Protein AF-G2YCT4-F1 (afdb_monomer_lite)

Sequence (225 aa):
MFADQLLWWGMSNSRPKDYRAPTWSWASVDGFVNLAFIRPNTKYHIEIDEVRVTPVSSVHDTGCISDGYFRARGLLIRDKLVNYQRDSDFPFLAGKDEDTNMVVRLDTPVNQCREKLIVLPILTNSNGPGHEDYWFHALLLQERAMSPNGFYTRIGYASVENSYVKNKIGLDHPQNLSKLKFPGNHVGSSSESNKSNQNGEGVDFSIKLDESLYLEGSPGSFMVY

pLDDT: mean 71.41, std 21.31, range [24.39, 94.88]

Organism: Botryotinia fuckeliana (strain T4) (NCBI:txid999810)

Foldseek 3Di:
DQLQQLQKFDPDKEADPDAFDAQSHPVRIDDDIDTDDDDPPKFFFKDWPDKDWACPDPVCPVGGTPDIKIKMFGFKFKWFWDDDPPDDLFIDTDFPCPPKDKGWGWNHRPVPDDGIWIWTFTIFDDPDPPDDGQKTKTFIWDADPPDDPQETETGTIMITGLVVCCRRVVPVDPPDSRLADQDDDDDDDDDDDDDDDDDDPPPNPHDDDDCVSPPDVDPSMGMYD

Radius of gyration: 19.04 Å; chains: 1; bounding box: 44×53×50 Å

Structure (mmCIF, N/CA/C/O backbone):
data_AF-G2YCT4-F1
#
_entry.id   AF-G2YCT4-F1
#
loop_
_atom_site.group_PDB
_atom_site.id
_atom_site.type_symbol
_atom_site.label_atom_id
_atom_site.label_alt_id
_atom_site.label_comp_id
_atom_site.label_asym_id
_atom_site.label_entity_id
_atom_site.label_seq_id
_atom_site.pdbx_PDB_ins_code
_atom_site.Cartn_x
_atom_site.Cartn_y
_atom_site.Cartn_z
_atom_site.occupancy
_atom_site.B_iso_or_equiv
_atom_site.auth_seq_id
_atom_site.auth_comp_id
_atom_site.auth_asym_id
_atom_site.auth_atom_id
_atom_site.pdbx_PDB_model_num
ATOM 1 N N . MET A 1 1 ? -1.546 -15.048 -0.501 1.00 54.53 1 MET A N 1
ATOM 2 C CA . MET A 1 1 ? -0.407 -14.120 -0.327 1.00 54.53 1 MET A CA 1
ATOM 3 C C . MET A 1 1 ? -0.501 -13.518 1.065 1.00 54.53 1 MET A C 1
ATOM 5 O O . MET A 1 1 ? -1.608 -13.250 1.508 1.00 54.53 1 MET A O 1
ATOM 9 N N . PHE A 1 2 ? 0.628 -13.353 1.748 1.00 79.12 2 PHE A N 1
ATOM 10 C CA . PHE A 1 2 ? 0.702 -12.760 3.082 1.00 79.12 2 PHE A CA 1
ATOM 11 C C . PHE A 1 2 ? 0.676 -11.227 2.947 1.00 79.12 2 PHE A C 1
ATOM 13 O O . PHE A 1 2 ? 1.602 -10.639 2.393 1.00 79.12 2 PHE A O 1
ATOM 20 N N . ALA A 1 3 ? -0.438 -10.593 3.333 1.00 88.06 3 ALA A N 1
ATOM 21 C CA . ALA A 1 3 ? -0.686 -9.158 3.132 1.00 88.06 3 ALA A CA 1
ATOM 22 C C . ALA A 1 3 ? 0.343 -8.257 3.841 1.00 88.06 3 ALA A C 1
ATOM 24 O O . ALA A 1 3 ? 0.589 -7.131 3.418 1.00 88.06 3 ALA A O 1
ATOM 25 N N . ASP A 1 4 ? 1.000 -8.769 4.877 1.00 89.31 4 ASP A N 1
ATOM 26 C CA . ASP A 1 4 ? 2.133 -8.138 5.551 1.00 89.31 4 ASP A CA 1
ATOM 27 C C . ASP A 1 4 ? 3.346 -7.883 4.656 1.00 89.31 4 ASP A C 1
ATOM 29 O O . ASP A 1 4 ? 4.077 -6.925 4.898 1.00 89.31 4 ASP A O 1
ATOM 33 N N . GLN A 1 5 ? 3.541 -8.665 3.591 1.00 90.31 5 GLN A N 1
ATOM 34 C CA . GLN A 1 5 ? 4.632 -8.438 2.637 1.00 90.31 5 GLN A CA 1
ATOM 35 C C . GLN A 1 5 ? 4.472 -7.110 1.880 1.00 90.31 5 GLN A C 1
ATOM 37 O O . GLN A 1 5 ? 5.437 -6.588 1.323 1.00 90.31 5 GLN A O 1
ATOM 42 N N . LEU A 1 6 ? 3.265 -6.532 1.887 1.00 92.94 6 LEU A N 1
ATOM 43 C CA . LEU A 1 6 ? 3.010 -5.197 1.354 1.00 92.94 6 LEU A CA 1
ATOM 44 C C . LEU A 1 6 ? 3.533 -4.093 2.284 1.00 92.94 6 LEU A C 1
ATOM 46 O O . LEU A 1 6 ? 3.755 -2.981 1.820 1.00 92.94 6 LEU A O 1
ATOM 50 N N . LEU A 1 7 ? 3.747 -4.367 3.575 1.00 93.31 7 LEU A N 1
ATOM 51 C CA . LEU A 1 7 ? 4.099 -3.383 4.607 1.00 93.31 7 LEU A CA 1
ATOM 52 C C . LEU A 1 7 ? 5.609 -3.250 4.815 1.00 93.31 7 LEU A C 1
ATOM 54 O O . LEU A 1 7 ? 6.111 -3.278 5.939 1.00 93.31 7 LEU A O 1
ATOM 58 N N . TRP A 1 8 ? 6.346 -3.088 3.725 1.00 93.88 8 TRP A N 1
ATOM 59 C CA . TRP A 1 8 ? 7.732 -2.643 3.810 1.00 93.88 8 TRP A CA 1
ATOM 60 C C . TRP A 1 8 ? 7.806 -1.117 3.933 1.00 93.88 8 TRP A C 1
ATOM 62 O O . TRP A 1 8 ? 6.922 -0.412 3.442 1.00 93.88 8 TRP A O 1
ATOM 72 N N . TRP A 1 9 ? 8.865 -0.586 4.541 1.00 92.69 9 TRP A N 1
ATOM 73 C CA . TRP A 1 9 ? 9.178 0.850 4.522 1.00 92.69 9 TRP A CA 1
ATOM 74 C C . TRP A 1 9 ? 10.687 1.092 4.571 1.00 92.69 9 TRP A C 1
ATOM 76 O O . TRP A 1 9 ? 11.451 0.270 5.075 1.00 92.69 9 TRP A O 1
ATOM 86 N N . GLY A 1 10 ? 11.120 2.247 4.075 1.00 86.50 10 GLY A N 1
ATOM 87 C CA . GLY A 1 10 ? 12.512 2.691 4.127 1.00 86.50 10 GLY A CA 1
ATOM 88 C C . GLY A 1 10 ? 12.698 3.952 4.955 1.00 86.50 10 GLY A C 1
ATOM 89 O O . GLY A 1 10 ? 11.758 4.723 5.138 1.00 86.50 10 GLY A O 1
ATOM 90 N N . MET A 1 11 ? 13.919 4.174 5.445 1.00 76.62 11 MET A N 1
ATOM 91 C CA . MET A 1 11 ? 14.307 5.459 6.049 1.00 76.62 11 MET A CA 1
ATOM 92 C C . MET A 1 11 ? 14.926 6.422 5.028 1.00 76.62 11 MET A C 1
ATOM 94 O O . MET A 1 11 ? 14.822 7.632 5.192 1.00 76.62 11 MET A O 1
ATOM 98 N N . SER A 1 12 ? 15.570 5.909 3.977 1.00 77.00 12 SER A N 1
ATOM 99 C CA . SER A 1 12 ? 16.262 6.720 2.965 1.00 77.00 12 SER A CA 1
ATOM 100 C C . SER A 1 12 ? 16.266 5.993 1.624 1.00 77.00 12 SER A C 1
ATOM 102 O O . SER A 1 12 ? 17.319 5.681 1.072 1.00 77.00 12 SER A O 1
ATOM 104 N N . ASN A 1 13 ? 15.069 5.668 1.141 1.00 83.31 13 ASN A N 1
ATOM 105 C CA . ASN A 1 13 ? 14.903 4.906 -0.088 1.00 83.31 13 ASN A CA 1
ATOM 106 C C . ASN A 1 13 ? 14.616 5.838 -1.261 1.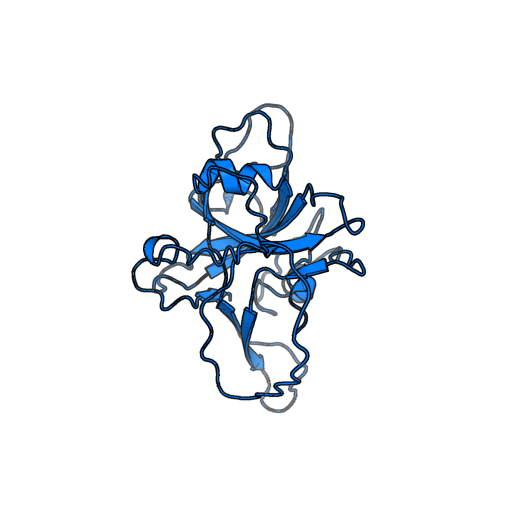00 83.31 13 ASN A C 1
ATOM 108 O O . ASN A 1 13 ? 14.000 6.892 -1.102 1.00 83.31 13 ASN A O 1
ATOM 112 N N . SER A 1 14 ? 15.045 5.427 -2.447 1.00 86.12 14 SER A N 1
ATOM 113 C CA . SER A 1 14 ? 14.763 6.121 -3.700 1.00 86.12 14 SER A CA 1
ATOM 114 C C . SER A 1 14 ? 14.187 5.147 -4.716 1.00 86.12 14 SER A C 1
ATOM 116 O O . SER A 1 14 ? 14.453 3.947 -4.668 1.00 86.12 14 SER A O 1
ATOM 118 N N . ARG A 1 15 ? 13.374 5.645 -5.648 1.00 87.81 15 ARG A N 1
ATOM 119 C CA . ARG A 1 15 ? 12.928 4.831 -6.781 1.00 87.81 15 ARG A CA 1
ATOM 120 C C . ARG A 1 15 ? 14.019 4.823 -7.862 1.00 87.81 15 ARG A C 1
ATOM 122 O O . ARG A 1 15 ? 14.533 5.900 -8.183 1.00 87.81 15 ARG A O 1
ATOM 129 N N . PRO A 1 16 ? 14.363 3.653 -8.433 1.00 88.38 16 PRO A N 1
ATOM 130 C CA . PRO A 1 16 ? 15.244 3.579 -9.591 1.00 88.38 16 PRO A CA 1
ATOM 131 C C . PRO A 1 16 ? 14.678 4.389 -10.759 1.00 88.38 16 PRO A C 1
ATOM 133 O O . PRO A 1 16 ? 13.464 4.567 -10.872 1.00 88.38 16 PRO A O 1
ATOM 136 N N . LYS A 1 17 ? 15.556 4.857 -11.653 1.00 87.62 17 LYS A N 1
ATOM 137 C CA . LYS A 1 17 ? 15.134 5.584 -12.863 1.00 87.62 17 LYS A CA 1
ATOM 138 C C . LYS A 1 17 ? 14.345 4.692 -13.823 1.00 87.62 17 LYS A C 1
ATOM 140 O O . LYS A 1 17 ? 13.347 5.139 -14.380 1.00 87.62 17 LYS A O 1
ATOM 145 N N . ASP A 1 18 ? 14.793 3.451 -13.985 1.00 88.62 18 ASP A N 1
ATOM 146 C CA . ASP A 1 18 ? 14.162 2.470 -14.862 1.00 88.62 18 ASP A CA 1
ATOM 147 C C . ASP A 1 18 ? 13.190 1.593 -14.070 1.00 88.62 18 ASP A C 1
ATOM 149 O O . ASP A 1 18 ? 13.482 1.157 -12.951 1.00 88.62 18 ASP A O 1
ATOM 153 N N . TYR A 1 19 ? 12.026 1.312 -14.656 1.00 87.50 19 TYR A N 1
ATOM 154 C CA . TYR A 1 19 ? 11.050 0.418 -14.041 1.00 87.50 19 TYR A CA 1
ATOM 155 C C . TYR A 1 19 ? 11.622 -0.999 -13.926 1.00 87.50 19 TYR A C 1
ATOM 157 O O . TYR A 1 19 ? 12.099 -1.568 -14.908 1.00 87.50 19 TYR A O 1
ATOM 165 N N . ARG A 1 20 ? 11.525 -1.587 -12.729 1.00 87.00 20 ARG A N 1
ATOM 166 C CA . ARG A 1 20 ? 11.913 -2.986 -12.483 1.00 87.00 20 ARG A CA 1
ATOM 167 C C . ARG A 1 20 ? 10.916 -3.786 -11.654 1.00 87.00 20 ARG A C 1
ATOM 169 O O . ARG A 1 20 ? 11.009 -5.008 -11.636 1.00 87.00 20 ARG A O 1
ATOM 176 N N . ALA A 1 21 ? 10.016 -3.111 -10.935 1.00 90.75 21 ALA A N 1
ATOM 177 C CA . ALA A 1 21 ? 9.018 -3.748 -10.088 1.00 90.75 21 ALA A CA 1
ATOM 178 C C . ALA A 1 21 ? 7.815 -2.821 -9.799 1.00 90.75 21 ALA A C 1
ATOM 180 O O . ALA A 1 21 ? 7.998 -1.601 -9.738 1.00 90.75 21 ALA A O 1
ATOM 181 N N . PRO A 1 22 ? 6.616 -3.388 -9.558 1.00 91.19 22 PRO A N 1
ATOM 182 C CA . PRO A 1 22 ? 5.417 -2.686 -9.116 1.00 91.19 22 PRO A CA 1
ATOM 183 C C . PRO A 1 22 ? 5.640 -1.902 -7.831 1.00 91.19 22 PRO A C 1
ATOM 185 O O . PRO A 1 22 ? 6.416 -2.323 -6.971 1.00 91.19 22 PRO A O 1
ATOM 188 N N . THR A 1 23 ? 4.924 -0.793 -7.651 1.00 91.19 23 THR A N 1
ATOM 189 C CA . THR A 1 23 ? 5.211 0.148 -6.557 1.00 91.19 23 THR A CA 1
ATOM 190 C C . THR A 1 23 ? 4.918 -0.420 -5.175 1.00 91.19 23 THR A C 1
ATOM 192 O O . THR A 1 23 ? 5.488 0.046 -4.192 1.00 91.19 23 THR A O 1
ATOM 195 N N . TRP A 1 24 ? 4.086 -1.460 -5.102 1.00 92.25 24 TRP A N 1
ATOM 196 C CA . TRP A 1 24 ? 3.798 -2.218 -3.889 1.00 92.25 24 TRP A CA 1
ATOM 197 C C . TRP A 1 24 ? 4.898 -3.209 -3.492 1.00 92.25 24 TRP A C 1
ATOM 199 O O . TRP A 1 24 ? 4.912 -3.666 -2.350 1.00 92.25 24 TRP A O 1
ATOM 209 N N . SER A 1 25 ? 5.837 -3.525 -4.385 1.00 92.00 25 SER A N 1
ATOM 210 C CA . SER A 1 25 ? 6.957 -4.426 -4.103 1.00 92.00 25 SER A CA 1
ATOM 211 C C . SER A 1 25 ? 8.133 -3.674 -3.486 1.00 92.00 25 SER A C 1
ATOM 213 O O . SER A 1 25 ? 8.505 -2.596 -3.957 1.00 92.00 25 SER A O 1
ATOM 215 N N . TRP A 1 26 ? 8.781 -4.273 -2.483 1.00 92.25 26 TRP A N 1
ATOM 216 C CA . TRP A 1 26 ? 10.004 -3.724 -1.885 1.00 92.25 26 TRP A CA 1
ATOM 217 C C . TRP A 1 26 ? 11.147 -3.634 -2.903 1.00 92.25 26 TRP A C 1
ATOM 219 O O . TRP A 1 26 ? 12.025 -2.788 -2.775 1.00 92.25 26 TRP A O 1
ATOM 229 N N . ALA A 1 27 ? 11.105 -4.445 -3.965 1.00 90.75 27 ALA A N 1
ATOM 230 C CA . ALA A 1 27 ? 12.075 -4.396 -5.053 1.00 90.75 27 ALA A CA 1
ATOM 231 C C . ALA A 1 27 ? 11.937 -3.134 -5.931 1.00 90.75 27 ALA A C 1
ATOM 233 O O . ALA A 1 27 ? 12.786 -2.891 -6.788 1.00 90.75 27 ALA A O 1
ATOM 234 N N . SER A 1 28 ? 10.894 -2.315 -5.738 1.00 90.19 28 SER A N 1
ATOM 235 C CA . SER A 1 28 ? 10.672 -1.071 -6.496 1.00 90.19 28 SER A CA 1
ATOM 236 C C . SER A 1 28 ? 11.483 0.128 -6.001 1.00 90.19 28 SER A C 1
ATOM 238 O O . SER A 1 28 ? 11.373 1.215 -6.572 1.00 90.19 28 SER A O 1
ATOM 240 N N . VAL A 1 29 ? 12.287 -0.054 -4.951 1.00 91.38 29 VAL A N 1
ATOM 241 C CA . VAL A 1 29 ? 13.141 0.982 -4.365 1.00 91.38 29 VAL A CA 1
ATOM 242 C C . VAL A 1 29 ? 14.573 0.491 -4.183 1.00 91.38 29 VAL A C 1
ATOM 244 O O . VAL A 1 29 ? 14.814 -0.708 -4.050 1.00 91.38 29 VAL A O 1
ATOM 247 N N . ASP A 1 30 ? 15.518 1.424 -4.183 1.00 89.81 30 ASP A N 1
ATOM 248 C CA . ASP A 1 30 ? 16.899 1.234 -3.751 1.00 89.81 30 ASP A CA 1
ATOM 249 C C . ASP A 1 30 ? 17.044 1.620 -2.271 1.00 89.81 30 ASP A C 1
ATOM 251 O O . ASP A 1 30 ? 16.357 2.521 -1.781 1.00 89.81 30 ASP A O 1
ATOM 255 N N . GLY A 1 31 ? 17.958 0.951 -1.564 1.00 89.31 31 GLY A N 1
ATOM 256 C CA . GLY A 1 31 ? 18.250 1.203 -0.150 1.00 89.31 31 GLY A CA 1
ATOM 257 C C . GLY A 1 31 ? 17.755 0.106 0.793 1.00 89.31 31 GLY A C 1
ATOM 258 O O . GLY A 1 31 ? 17.376 -0.989 0.377 1.00 89.31 31 GLY A O 1
ATOM 259 N N . PHE A 1 32 ? 17.803 0.394 2.093 1.00 89.56 32 PHE A N 1
ATOM 260 C CA . PHE A 1 32 ? 17.408 -0.553 3.134 1.00 89.56 32 PHE A CA 1
ATOM 261 C C . PHE A 1 32 ? 15.894 -0.538 3.344 1.00 89.56 32 PHE A C 1
ATOM 263 O O . PHE A 1 32 ? 15.288 0.506 3.589 1.00 89.56 32 PHE A O 1
ATOM 270 N N . VAL A 1 33 ? 15.283 -1.720 3.305 1.00 92.19 33 VAL A N 1
ATOM 271 C CA . VAL A 1 33 ? 13.860 -1.910 3.597 1.00 92.19 33 VAL A CA 1
ATOM 272 C C . VAL A 1 33 ? 13.698 -2.614 4.938 1.00 92.19 33 VAL A C 1
ATOM 274 O O . VAL A 1 33 ? 14.369 -3.601 5.229 1.00 92.19 33 VAL A O 1
ATOM 277 N N . ASN A 1 34 ? 12.796 -2.095 5.760 1.00 92.19 34 ASN A N 1
ATOM 278 C CA . ASN A 1 34 ? 12.271 -2.784 6.928 1.00 92.19 34 ASN A CA 1
ATOM 279 C C . ASN A 1 34 ? 10.973 -3.483 6.532 1.00 92.19 34 ASN A C 1
ATOM 281 O O . ASN A 1 34 ? 10.236 -2.972 5.688 1.00 92.19 34 ASN A O 1
ATOM 285 N N . LEU A 1 35 ? 10.694 -4.624 7.155 1.00 90.50 35 LEU A N 1
ATOM 286 C CA . LEU A 1 35 ? 9.461 -5.384 6.967 1.00 90.50 35 LEU A CA 1
ATOM 287 C C . LEU A 1 35 ? 8.593 -5.287 8.224 1.00 90.50 35 LEU A C 1
ATOM 289 O O . LEU A 1 35 ? 9.103 -5.074 9.327 1.00 90.50 35 LEU A O 1
ATOM 293 N N . ALA A 1 36 ? 7.282 -5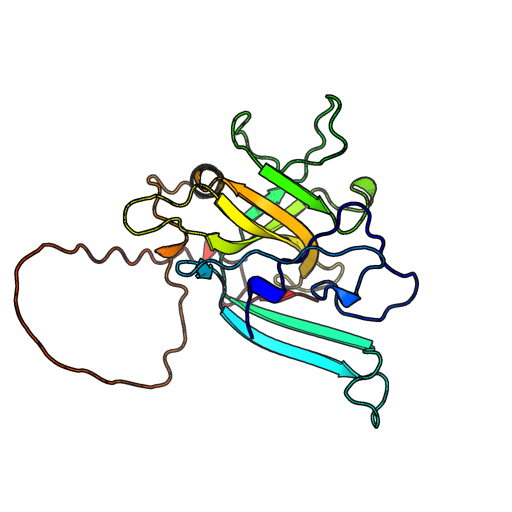.464 8.065 1.00 85.94 36 ALA A N 1
ATOM 294 C CA . ALA A 1 36 ? 6.367 -5.492 9.197 1.00 85.94 36 ALA A CA 1
ATOM 295 C C . ALA A 1 36 ? 6.687 -6.645 10.157 1.00 85.94 36 ALA A C 1
ATOM 297 O O . ALA A 1 36 ? 6.918 -7.783 9.752 1.00 85.94 36 ALA A O 1
ATOM 298 N N . PHE A 1 37 ? 6.650 -6.345 11.456 1.00 82.38 37 PHE A N 1
ATOM 299 C CA . PHE A 1 37 ? 6.720 -7.364 12.495 1.00 82.38 37 PHE A CA 1
ATOM 300 C C . PHE A 1 37 ? 5.357 -8.032 12.656 1.00 82.38 37 PHE A C 1
ATOM 302 O O . PHE A 1 37 ? 4.374 -7.369 12.999 1.00 82.38 37 PHE A O 1
ATOM 309 N N . ILE A 1 38 ? 5.327 -9.348 12.459 1.00 83.44 38 ILE A N 1
ATOM 310 C CA . ILE A 1 38 ? 4.134 -10.175 12.643 1.00 83.44 38 ILE A CA 1
ATOM 311 C C . ILE A 1 38 ? 4.126 -10.755 14.044 1.00 83.44 38 ILE A C 1
ATOM 313 O O . ILE A 1 38 ? 5.120 -11.302 14.522 1.00 83.44 38 ILE A O 1
ATOM 317 N N . ARG A 1 39 ? 2.985 -10.603 14.715 1.00 82.75 39 ARG A N 1
ATOM 318 C CA . ARG A 1 39 ? 2.734 -11.127 16.055 1.00 82.75 39 ARG A CA 1
ATOM 319 C C . ARG A 1 39 ? 1.722 -12.273 15.964 1.00 82.75 39 ARG A C 1
ATOM 321 O O . ARG A 1 39 ? 0.916 -12.298 15.038 1.00 82.75 39 ARG A O 1
ATOM 328 N N . PRO A 1 40 ? 1.695 -13.199 16.939 1.00 80.19 40 PRO A N 1
ATOM 329 C CA . PRO A 1 40 ? 0.744 -14.315 16.932 1.00 80.19 40 PRO A CA 1
ATOM 330 C C . PRO A 1 40 ? -0.730 -13.903 16.781 1.00 80.19 40 PRO A C 1
ATOM 332 O O . PRO A 1 40 ? -1.522 -14.661 16.238 1.00 80.19 40 PRO A O 1
ATOM 335 N N . ASN A 1 41 ? -1.086 -12.691 17.221 1.00 80.38 41 ASN A N 1
ATOM 336 C CA . ASN A 1 41 ? -2.445 -12.150 17.162 1.00 80.38 41 ASN A CA 1
ATOM 337 C C . ASN A 1 41 ? -2.601 -11.034 16.112 1.00 80.38 41 ASN A C 1
ATOM 339 O O . ASN A 1 41 ? -3.426 -10.136 16.286 1.00 80.38 41 ASN A O 1
ATOM 343 N N . THR A 1 42 ? -1.778 -11.035 15.060 1.00 83.31 42 THR A N 1
ATOM 344 C CA . THR A 1 42 ? -1.934 -10.108 13.934 1.00 83.31 42 THR A CA 1
ATOM 345 C C . THR A 1 42 ? -3.272 -10.348 13.237 1.00 83.31 42 THR A C 1
ATOM 347 O O . THR A 1 42 ? -3.626 -11.484 12.919 1.00 83.31 42 THR A O 1
ATOM 350 N N . LYS A 1 43 ? -4.012 -9.269 12.977 1.00 84.38 43 LYS A N 1
ATOM 351 C CA . LYS A 1 43 ? -5.283 -9.306 12.246 1.00 84.38 43 LYS A CA 1
ATOM 352 C C . LYS A 1 43 ? -5.158 -8.517 10.958 1.00 84.38 43 LYS A C 1
ATOM 354 O O . LYS A 1 43 ? -4.706 -7.378 10.999 1.00 84.38 43 LYS A O 1
ATOM 359 N N . TYR A 1 44 ? -5.576 -9.109 9.846 1.00 85.94 44 TYR A N 1
ATOM 360 C CA . TYR A 1 44 ? -5.537 -8.475 8.530 1.00 85.94 44 TYR A CA 1
ATOM 361 C C . TYR A 1 44 ? -6.854 -7.758 8.220 1.00 85.94 44 TYR A C 1
ATOM 363 O O . TYR A 1 44 ? -7.926 -8.265 8.543 1.00 85.94 44 TYR A O 1
ATOM 371 N N . HIS A 1 45 ? -6.754 -6.599 7.569 1.00 84.75 45 HIS A N 1
ATOM 372 C CA . HIS A 1 45 ? -7.876 -5.718 7.208 1.00 84.75 45 HIS A CA 1
ATOM 373 C C . HIS A 1 45 ? -8.103 -5.627 5.695 1.00 84.75 45 HIS A C 1
ATOM 375 O O . HIS A 1 45 ? -8.885 -4.798 5.231 1.00 84.75 45 HIS A O 1
ATOM 381 N N . ILE A 1 46 ? -7.418 -6.480 4.929 1.00 85.44 46 ILE A N 1
ATOM 382 C CA . ILE A 1 46 ? -7.597 -6.623 3.485 1.00 85.44 46 ILE A CA 1
ATOM 383 C C . ILE A 1 46 ? -7.687 -8.088 3.084 1.00 85.44 46 ILE A C 1
ATOM 385 O O . ILE A 1 46 ? -7.121 -8.967 3.736 1.00 85.44 46 ILE A O 1
ATOM 389 N N . GLU A 1 47 ? -8.326 -8.324 1.948 1.00 86.31 47 GLU A N 1
ATOM 390 C CA . GLU A 1 47 ? -8.336 -9.602 1.251 1.00 86.31 47 GLU A CA 1
ATOM 391 C C . GLU A 1 47 ? -7.736 -9.400 -0.144 1.00 86.31 47 GLU A C 1
ATOM 393 O O . GLU A 1 47 ? -8.201 -8.547 -0.898 1.00 86.31 47 GLU A O 1
ATOM 398 N N . ILE A 1 48 ? -6.673 -10.138 -0.478 1.00 89.00 48 ILE A N 1
ATOM 399 C CA . ILE A 1 48 ? -6.028 -10.069 -1.798 1.00 89.00 48 ILE A CA 1
ATOM 400 C C . ILE A 1 48 ? -6.654 -11.139 -2.689 1.00 89.00 48 ILE A C 1
ATOM 402 O O . ILE A 1 48 ? -6.424 -12.330 -2.480 1.00 89.00 48 ILE A O 1
ATOM 406 N N . ASP A 1 49 ? -7.402 -10.700 -3.696 1.00 88.50 49 ASP A N 1
ATOM 407 C CA . ASP A 1 49 ? -8.112 -11.578 -4.629 1.00 88.50 49 ASP A CA 1
ATOM 408 C C . ASP A 1 49 ? -7.210 -12.054 -5.771 1.00 88.50 49 ASP A C 1
ATOM 410 O O . ASP A 1 49 ? -7.378 -13.147 -6.306 1.00 88.50 49 ASP A O 1
ATOM 414 N N . GLU A 1 50 ? -6.286 -11.199 -6.210 1.00 89.81 50 GLU A N 1
ATOM 415 C CA . GLU A 1 50 ? -5.462 -11.456 -7.386 1.00 89.81 50 GLU A CA 1
ATOM 416 C C . GLU A 1 50 ? -4.133 -10.717 -7.290 1.00 89.81 50 GLU A C 1
ATOM 418 O O . GLU A 1 50 ? -4.071 -9.577 -6.836 1.00 89.81 50 GLU A O 1
ATOM 423 N N . VAL A 1 51 ? -3.077 -11.354 -7.787 1.00 91.81 51 VAL A N 1
ATOM 424 C CA . VAL A 1 51 ? -1.793 -10.710 -8.057 1.00 91.81 51 VAL A CA 1
ATOM 425 C C . VAL A 1 51 ? -1.378 -11.097 -9.461 1.00 91.81 51 VAL A C 1
ATOM 427 O O . VAL A 1 51 ? -1.351 -12.282 -9.792 1.00 91.81 51 VAL A O 1
ATOM 430 N N . ARG A 1 52 ? -1.053 -10.103 -10.283 1.00 92.44 52 ARG A N 1
ATOM 431 C CA . ARG A 1 52 ? -0.486 -10.319 -11.611 1.00 92.44 52 ARG A CA 1
ATOM 432 C C . ARG A 1 52 ? 0.814 -9.563 -11.743 1.00 92.44 52 ARG A C 1
ATOM 434 O O . ARG A 1 52 ? 0.928 -8.419 -11.319 1.00 92.44 52 ARG A O 1
ATOM 441 N N . VAL A 1 53 ? 1.772 -10.208 -12.382 1.00 91.31 53 VAL A N 1
ATOM 442 C CA . VAL A 1 53 ? 3.019 -9.602 -12.831 1.00 91.31 53 VAL A CA 1
ATOM 443 C C . VAL A 1 53 ? 3.238 -10.015 -14.276 1.00 91.31 53 VAL A C 1
ATOM 445 O O . VAL A 1 53 ? 2.880 -11.127 -14.664 1.00 91.31 53 VAL A O 1
ATOM 448 N N . THR A 1 54 ? 3.809 -9.118 -15.067 1.00 91.69 54 THR A N 1
ATOM 449 C CA . THR A 1 54 ? 4.150 -9.366 -16.466 1.00 91.69 54 THR A CA 1
ATOM 450 C C . THR A 1 54 ? 5.670 -9.414 -16.572 1.00 91.69 54 THR A C 1
ATOM 452 O O . THR A 1 54 ? 6.308 -8.367 -16.447 1.00 91.69 54 THR A O 1
ATOM 455 N N . PRO A 1 55 ? 6.280 -10.596 -16.759 1.00 90.38 55 PRO A N 1
ATOM 456 C CA . PRO A 1 55 ? 7.712 -10.707 -17.014 1.00 90.38 55 PRO A CA 1
ATOM 457 C C . PRO A 1 55 ? 8.110 -9.991 -18.307 1.00 90.38 55 PRO A C 1
ATOM 459 O O . PRO A 1 55 ? 7.396 -10.052 -19.306 1.00 90.38 55 PRO A O 1
ATOM 462 N N . VAL A 1 56 ? 9.283 -9.353 -18.310 1.00 88.00 56 VAL A N 1
ATOM 463 C CA . VAL A 1 56 ? 9.898 -8.818 -19.538 1.00 88.00 56 VAL A CA 1
ATOM 464 C C . VAL A 1 56 ? 10.310 -9.965 -20.464 1.00 88.00 56 VAL A C 1
ATOM 466 O O . VAL A 1 56 ? 10.172 -9.876 -21.681 1.00 88.00 56 VAL A O 1
ATOM 469 N N . SER A 1 57 ? 10.838 -11.046 -19.887 1.00 86.75 57 SER A N 1
ATOM 470 C CA . SER A 1 57 ? 11.249 -12.238 -20.623 1.00 86.75 57 SER A CA 1
ATOM 471 C C . SER A 1 57 ? 10.133 -13.276 -20.624 1.00 86.75 57 SER A C 1
ATOM 473 O O . SER A 1 57 ? 9.623 -13.635 -19.570 1.00 86.75 57 SER A O 1
ATOM 475 N N . SER A 1 58 ? 9.819 -13.836 -21.790 1.00 82.75 58 SER A N 1
ATOM 476 C CA . SER A 1 58 ? 8.933 -15.002 -21.906 1.00 82.75 58 SER A CA 1
ATOM 477 C C . SER A 1 58 ? 9.588 -16.319 -21.467 1.00 82.75 58 SER A C 1
ATOM 479 O O . SER A 1 58 ? 8.912 -17.342 -21.409 1.00 82.75 58 SER A O 1
ATOM 481 N N . VAL A 1 59 ? 10.897 -16.304 -21.187 1.00 83.88 59 VAL A N 1
ATOM 482 C CA . VAL A 1 59 ? 11.700 -17.488 -20.837 1.00 83.88 59 VAL A CA 1
ATOM 483 C C . VAL A 1 59 ? 12.147 -17.455 -19.373 1.00 83.88 59 VAL A C 1
ATOM 485 O O . VAL A 1 59 ? 12.248 -18.502 -18.743 1.00 83.88 59 VAL A O 1
ATOM 488 N N . HIS A 1 60 ? 12.410 -16.266 -18.824 1.00 77.69 60 HIS A N 1
ATOM 489 C CA . HIS A 1 60 ? 12.835 -16.076 -17.435 1.00 77.69 60 HIS A CA 1
ATOM 490 C C . HIS A 1 60 ? 11.696 -15.475 -16.605 1.00 77.69 60 HIS A C 1
ATOM 492 O O . HIS A 1 60 ? 11.578 -14.255 -16.481 1.00 77.69 60 HIS A O 1
ATOM 498 N N . ASP A 1 61 ? 10.874 -16.345 -16.024 1.00 76.19 61 ASP A N 1
ATOM 499 C CA . ASP A 1 61 ? 9.706 -15.998 -15.203 1.00 76.19 61 ASP A CA 1
ATOM 500 C C . ASP A 1 61 ? 10.059 -15.375 -13.839 1.00 76.19 61 ASP A C 1
ATOM 502 O O . ASP A 1 61 ? 9.227 -14.698 -13.238 1.00 76.19 61 ASP A O 1
ATOM 506 N N . THR A 1 62 ? 11.306 -15.521 -13.384 1.00 78.75 62 THR A N 1
ATOM 507 C CA . THR A 1 62 ? 11.851 -14.844 -12.192 1.00 78.75 62 THR A CA 1
ATOM 508 C C . THR A 1 62 ? 12.650 -13.574 -12.512 1.00 78.75 62 THR A C 1
ATOM 510 O O . THR A 1 62 ? 13.333 -13.041 -11.637 1.00 78.75 62 THR A O 1
ATOM 513 N N . GLY A 1 63 ? 12.662 -13.139 -13.775 1.00 75.94 63 GLY A N 1
ATOM 514 C CA . GLY A 1 63 ? 13.443 -11.992 -14.240 1.00 75.94 63 GLY A CA 1
ATOM 515 C C . GLY A 1 63 ? 12.793 -10.636 -13.950 1.00 75.94 63 GLY A C 1
ATOM 516 O O . GLY A 1 63 ? 11.862 -10.512 -13.156 1.00 75.94 63 GLY A O 1
ATOM 517 N N . CYS A 1 64 ? 13.281 -9.595 -14.629 1.00 81.69 64 CYS A N 1
ATOM 518 C CA . CYS A 1 64 ? 12.655 -8.275 -14.590 1.00 81.69 64 CYS A CA 1
ATOM 519 C C . CYS A 1 64 ? 11.192 -8.354 -15.036 1.00 81.69 64 CYS A C 1
ATOM 521 O O . CYS A 1 64 ? 10.848 -9.096 -15.960 1.00 81.69 64 CYS A O 1
ATOM 523 N N . ILE A 1 65 ? 10.354 -7.528 -14.424 1.00 89.50 65 ILE A N 1
ATOM 524 C CA . ILE A 1 65 ? 8.939 -7.392 -14.765 1.00 89.50 65 ILE A CA 1
ATOM 525 C C . ILE A 1 65 ? 8.697 -6.033 -15.417 1.00 89.50 65 ILE A C 1
ATOM 527 O O . ILE A 1 65 ? 9.367 -5.055 -15.091 1.00 89.50 65 ILE A O 1
ATOM 531 N N . SER A 1 66 ? 7.776 -5.992 -16.378 1.00 89.94 66 SER A N 1
ATOM 532 C CA . SER A 1 66 ? 7.390 -4.788 -17.121 1.00 89.94 66 SER A CA 1
ATOM 533 C C . SER A 1 66 ? 6.141 -4.120 -16.554 1.00 89.94 66 SER A C 1
ATOM 535 O O . SER A 1 66 ? 5.904 -2.948 -16.823 1.00 89.94 66 SER A O 1
ATOM 537 N N . ASP A 1 67 ? 5.324 -4.872 -15.816 1.00 90.06 67 ASP A N 1
ATOM 538 C CA . ASP A 1 67 ? 4.136 -4.372 -15.129 1.00 90.06 67 ASP A CA 1
ATOM 539 C C . ASP A 1 67 ? 3.721 -5.347 -14.018 1.00 90.06 67 ASP A C 1
ATOM 541 O O . ASP A 1 67 ? 4.137 -6.511 -13.995 1.00 90.06 67 ASP A O 1
ATOM 545 N N . GLY A 1 68 ? 2.860 -4.894 -13.118 1.00 92.19 68 GLY A N 1
ATOM 546 C CA . GLY A 1 68 ? 2.195 -5.763 -12.166 1.00 92.19 68 GLY A CA 1
ATOM 547 C C . GLY A 1 68 ? 1.247 -5.012 -11.250 1.00 92.19 68 GLY A C 1
ATOM 548 O O . GLY A 1 68 ? 1.399 -3.821 -11.000 1.00 92.19 68 GLY A O 1
ATOM 549 N N . TYR A 1 69 ? 0.261 -5.731 -10.735 1.00 93.62 69 TYR A N 1
ATOM 550 C CA . TYR A 1 69 ? -0.731 -5.203 -9.816 1.00 93.62 69 TYR A CA 1
ATOM 551 C C . TYR A 1 69 ? -1.168 -6.275 -8.822 1.00 93.62 69 TYR A C 1
ATOM 553 O O . TYR A 1 69 ? -1.075 -7.475 -9.092 1.00 93.62 69 TYR A O 1
ATOM 561 N N . PHE A 1 70 ? -1.727 -5.836 -7.701 1.00 93.50 70 PHE A N 1
ATOM 562 C CA . PHE A 1 70 ? -2.615 -6.671 -6.904 1.00 93.50 70 PHE A CA 1
ATOM 563 C C . PHE A 1 70 ? -4.024 -6.083 -6.887 1.00 93.50 70 PHE A C 1
ATOM 565 O O . PHE A 1 70 ? -4.201 -4.864 -6.894 1.00 93.50 70 PHE A O 1
ATOM 572 N N . ARG A 1 71 ? -5.033 -6.954 -6.887 1.00 91.50 71 ARG A N 1
ATOM 573 C CA . ARG A 1 71 ? -6.430 -6.601 -6.638 1.00 91.50 71 ARG A CA 1
ATOM 574 C C . ARG A 1 71 ? -6.787 -7.032 -5.226 1.00 91.50 71 ARG A C 1
ATOM 576 O O . ARG A 1 71 ? -6.527 -8.176 -4.851 1.00 91.50 71 ARG A O 1
ATOM 583 N N . ALA A 1 72 ? -7.381 -6.127 -4.465 1.00 89.81 72 ALA A N 1
ATOM 584 C CA . ALA A 1 72 ? -7.786 -6.395 -3.098 1.00 89.81 72 ALA A CA 1
ATOM 585 C C . ALA A 1 72 ? -9.141 -5.773 -2.767 1.00 89.81 72 ALA A C 1
ATOM 587 O O . ALA A 1 72 ? -9.606 -4.847 -3.434 1.00 89.81 72 ALA A O 1
ATOM 588 N N . ARG A 1 73 ? -9.744 -6.290 -1.701 1.00 85.56 73 ARG A N 1
ATOM 589 C CA . ARG A 1 73 ? -10.908 -5.732 -1.016 1.00 85.56 73 ARG A CA 1
ATOM 590 C C . ARG A 1 73 ? -10.487 -5.287 0.377 1.00 85.56 73 ARG A C 1
ATOM 592 O O . ARG A 1 73 ? -9.634 -5.914 1.004 1.00 85.56 73 ARG A O 1
ATOM 599 N N . GLY A 1 74 ? -11.060 -4.190 0.851 1.00 81.12 74 GLY A N 1
ATOM 600 C CA . GLY A 1 74 ? -10.680 -3.578 2.119 1.00 81.12 74 GLY A CA 1
ATOM 601 C C . GLY A 1 74 ? -11.257 -2.177 2.268 1.00 81.12 74 GLY A C 1
ATOM 602 O O . GLY A 1 74 ? -11.897 -1.655 1.355 1.00 81.12 74 GLY A O 1
ATOM 603 N N . LEU A 1 75 ? -11.027 -1.572 3.429 1.00 81.62 75 LEU A N 1
ATOM 604 C CA . LEU A 1 75 ? -11.477 -0.218 3.733 1.00 81.62 75 LEU A CA 1
ATOM 605 C C . LEU A 1 75 ? -10.511 0.815 3.134 1.00 81.62 75 LEU A C 1
ATOM 607 O O . LEU A 1 75 ? -9.325 0.805 3.453 1.00 81.62 75 LEU A O 1
ATOM 611 N N . LEU A 1 76 ? -11.022 1.731 2.311 1.00 84.25 76 LEU A N 1
ATOM 612 C CA . LEU A 1 76 ? -10.257 2.858 1.774 1.00 84.25 76 LEU A CA 1
ATOM 613 C C . LEU A 1 76 ? -10.667 4.145 2.488 1.00 84.25 76 LEU A C 1
ATOM 615 O O . LEU A 1 76 ? -11.794 4.611 2.347 1.00 84.25 76 LEU A O 1
ATOM 619 N N . ILE A 1 77 ? -9.746 4.746 3.238 1.00 83.19 77 ILE A N 1
ATOM 620 C CA . ILE A 1 77 ? -10.005 5.982 3.981 1.00 83.19 77 ILE A CA 1
ATOM 621 C C . ILE A 1 77 ? -9.434 7.153 3.185 1.00 83.19 77 ILE A C 1
ATOM 623 O O . ILE A 1 77 ? -8.231 7.215 2.939 1.00 83.19 77 ILE A O 1
ATOM 627 N N . ARG A 1 78 ? -10.289 8.089 2.767 1.00 83.69 78 ARG A N 1
ATOM 628 C CA . ARG A 1 78 ? -9.850 9.306 2.069 1.00 83.69 78 ARG A CA 1
ATOM 629 C C . ARG A 1 78 ? -9.220 10.281 3.057 1.00 83.69 78 ARG A C 1
ATOM 631 O O . ARG A 1 78 ? -9.841 10.637 4.057 1.00 83.69 78 ARG A O 1
ATOM 638 N N . ASP A 1 79 ? -8.026 10.763 2.736 1.00 83.25 79 ASP A N 1
ATOM 639 C CA . ASP A 1 79 ? -7.353 11.789 3.525 1.00 83.25 79 ASP A CA 1
ATOM 640 C C . ASP A 1 79 ? -6.518 12.727 2.645 1.00 83.25 79 ASP A C 1
ATOM 642 O O . ASP A 1 79 ? -6.529 12.653 1.411 1.00 83.25 79 ASP A O 1
ATOM 646 N N . LYS A 1 80 ? -5.810 13.650 3.287 1.00 84.00 80 LYS A N 1
ATOM 647 C CA . LYS A 1 80 ? -4.862 14.543 2.646 1.00 84.00 80 LYS A CA 1
ATOM 648 C C . LYS A 1 80 ? -3.519 14.507 3.353 1.00 84.00 80 LYS A C 1
ATOM 650 O O . LYS A 1 80 ? -3.450 14.233 4.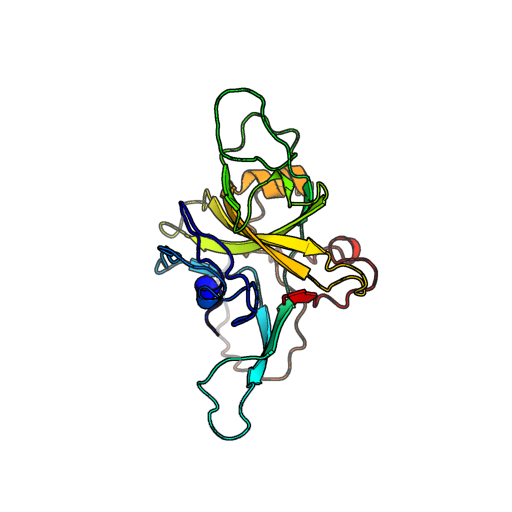544 1.00 84.00 80 LYS A O 1
ATOM 655 N N . LEU A 1 81 ? -2.460 14.816 2.625 1.00 78.06 81 LEU A N 1
ATOM 656 C CA . LEU A 1 81 ? -1.137 15.042 3.182 1.00 78.06 81 LEU A CA 1
ATOM 657 C C . LEU A 1 81 ? -1.006 16.505 3.619 1.00 78.06 81 LEU A C 1
ATOM 659 O O . LEU A 1 81 ? -1.337 17.412 2.855 1.00 78.06 81 LEU A O 1
ATOM 663 N N . VAL A 1 82 ? -0.505 16.737 4.828 1.00 73.94 82 VAL A N 1
ATOM 664 C CA . VAL A 1 82 ? -0.204 18.069 5.368 1.00 73.94 82 VAL A CA 1
ATOM 665 C C . VAL A 1 82 ? 1.241 18.125 5.847 1.00 73.94 82 VAL A C 1
ATOM 667 O O . VAL A 1 82 ? 1.732 17.224 6.528 1.00 73.94 82 VAL A O 1
ATOM 670 N N . ASN A 1 83 ? 1.922 19.215 5.493 1.00 65.38 83 ASN A N 1
ATOM 671 C CA . ASN A 1 83 ? 3.257 19.524 5.991 1.00 65.38 83 ASN A CA 1
ATOM 672 C C . ASN A 1 83 ? 3.126 20.384 7.246 1.00 65.38 83 ASN A C 1
ATOM 674 O O . ASN A 1 83 ? 2.597 21.495 7.174 1.00 65.38 83 ASN A O 1
ATOM 678 N N . TYR A 1 84 ? 3.616 19.893 8.382 1.00 53.34 84 TYR A N 1
ATOM 679 C CA . TYR A 1 84 ? 3.684 20.698 9.596 1.00 53.34 84 TYR A CA 1
ATOM 680 C C . TYR A 1 84 ? 4.974 21.528 9.595 1.00 53.34 84 TYR A C 1
ATOM 682 O O . TYR A 1 84 ? 6.060 21.002 9.380 1.00 53.34 84 TYR A O 1
ATOM 690 N N . GLN A 1 85 ? 4.861 22.839 9.819 1.00 48.12 85 GLN A N 1
ATOM 691 C CA . GLN A 1 85 ? 5.975 23.798 9.724 1.00 48.12 85 GLN A CA 1
ATOM 692 C C . GLN A 1 85 ? 6.951 23.784 10.922 1.00 48.12 85 GLN A C 1
ATOM 694 O O . GLN A 1 85 ? 7.837 24.632 10.979 1.00 48.12 85 GLN A O 1
ATOM 699 N N . ARG A 1 86 ? 6.828 22.859 11.885 1.00 42.94 86 ARG A N 1
ATOM 700 C CA . ARG A 1 86 ? 7.783 22.742 13.003 1.00 42.94 86 ARG A CA 1
ATOM 701 C C . ARG A 1 86 ? 8.662 21.504 12.842 1.00 42.94 86 ARG A C 1
ATOM 703 O O . ARG A 1 86 ? 8.229 20.419 13.201 1.00 42.94 86 ARG A O 1
ATOM 710 N N . ASP A 1 87 ? 9.873 21.699 12.322 1.00 43.84 87 ASP A N 1
ATOM 711 C CA . ASP A 1 87 ? 11.078 20.865 12.512 1.00 43.84 87 ASP A CA 1
ATOM 712 C C . ASP A 1 87 ? 10.992 19.336 12.320 1.00 43.84 87 ASP A C 1
ATOM 714 O O . ASP A 1 87 ? 11.915 18.618 12.703 1.00 43.84 87 ASP A O 1
ATOM 718 N N . SER A 1 88 ? 9.944 18.794 11.700 1.00 49.09 88 SER A N 1
ATOM 719 C CA . SER A 1 88 ? 9.892 17.371 11.363 1.00 49.09 88 SER A CA 1
ATOM 720 C C . SER A 1 88 ? 9.989 17.168 9.856 1.00 49.09 88 SER A C 1
ATOM 722 O O . SER A 1 88 ? 9.066 17.519 9.123 1.00 49.09 88 SER A O 1
ATOM 724 N N . ASP A 1 89 ? 11.039 16.483 9.401 1.00 53.75 89 ASP A N 1
ATOM 725 C CA . ASP A 1 89 ? 11.195 15.978 8.022 1.00 53.75 89 ASP A CA 1
ATOM 726 C C . ASP A 1 89 ? 10.130 14.925 7.623 1.00 53.75 89 ASP A C 1
ATOM 728 O O . ASP A 1 89 ? 10.229 14.271 6.582 1.00 53.75 89 ASP A O 1
ATOM 732 N N . PHE A 1 90 ? 9.103 14.722 8.454 1.00 55.88 90 PHE A N 1
ATOM 733 C CA . PHE A 1 90 ? 8.079 13.703 8.286 1.00 55.88 90 PHE A CA 1
ATOM 734 C C . PHE A 1 90 ? 6.712 14.349 8.030 1.00 55.88 90 PHE A C 1
ATOM 736 O O . PHE A 1 90 ? 6.265 15.165 8.835 1.00 55.88 90 PHE A O 1
ATOM 743 N N . PRO A 1 91 ? 6.035 14.000 6.924 1.00 57.94 91 PRO A N 1
ATOM 744 C CA . PRO A 1 91 ? 4.705 14.516 6.633 1.00 57.94 91 PRO A CA 1
ATOM 745 C C . PRO A 1 91 ? 3.639 13.840 7.504 1.00 57.94 91 PRO A C 1
ATOM 747 O O . PRO A 1 91 ? 3.820 12.710 7.956 1.00 57.94 91 PRO A O 1
ATOM 750 N N . PHE A 1 92 ? 2.502 14.512 7.683 1.00 64.25 92 PHE A N 1
ATOM 751 C CA . PHE A 1 92 ? 1.359 14.017 8.454 1.00 64.25 92 PHE A CA 1
ATOM 752 C C . PHE A 1 92 ? 0.112 13.885 7.574 1.00 64.25 92 PHE A C 1
ATOM 754 O O . PHE A 1 92 ? 0.023 14.468 6.492 1.00 64.25 92 PHE A O 1
ATOM 761 N N . LEU A 1 93 ? -0.872 13.125 8.050 1.00 61.94 93 LEU A N 1
ATOM 762 C CA . LEU A 1 93 ? -2.203 13.042 7.454 1.00 61.94 93 LEU A CA 1
ATOM 763 C C . LEU A 1 93 ? -3.118 14.137 8.022 1.00 61.94 93 LEU A C 1
ATOM 765 O O . LEU A 1 93 ? -3.061 14.449 9.209 1.00 61.94 93 LEU A O 1
ATOM 769 N N . ALA A 1 94 ? -3.972 14.719 7.183 1.00 53.59 94 ALA A N 1
ATOM 770 C CA . ALA A 1 94 ? -4.798 15.881 7.494 1.00 53.59 94 ALA A CA 1
ATOM 771 C C . ALA A 1 94 ? -6.060 15.490 8.275 1.00 53.59 94 ALA A C 1
ATOM 773 O O . ALA A 1 94 ? -7.189 15.588 7.790 1.00 53.59 94 ALA A O 1
ATOM 774 N N . GLY A 1 95 ? -5.891 15.024 9.507 1.00 51.94 95 GLY A N 1
ATOM 775 C CA . GLY A 1 95 ? -6.965 14.942 10.495 1.00 51.94 95 GLY A CA 1
ATOM 776 C C . GLY A 1 95 ? -7.015 16.204 11.349 1.00 51.94 95 GLY A C 1
ATOM 777 O O . GLY A 1 95 ? -5.980 16.783 11.645 1.00 51.94 95 GLY A O 1
ATOM 778 N N . LYS A 1 96 ? -8.208 16.600 11.800 1.00 43.97 96 LYS A N 1
ATOM 779 C CA . LYS A 1 96 ? -8.418 17.607 12.860 1.00 43.97 96 LYS A CA 1
ATOM 780 C C . LYS A 1 96 ? -7.927 17.137 14.247 1.00 43.97 96 LYS A C 1
ATOM 782 O O . LYS A 1 96 ? -8.354 17.680 15.257 1.00 43.97 96 LYS A O 1
ATOM 787 N N . ASP A 1 97 ? -7.067 16.129 14.297 1.00 50.91 97 ASP A N 1
ATOM 788 C CA . ASP A 1 97 ? -6.626 15.497 15.530 1.00 50.91 97 ASP A CA 1
ATOM 789 C C . ASP A 1 97 ? -5.172 15.858 15.763 1.00 50.91 97 ASP A C 1
ATOM 791 O O . ASP A 1 97 ? -4.263 15.101 15.424 1.00 50.91 97 ASP A O 1
ATOM 795 N N . GLU A 1 98 ? -4.969 17.033 16.350 1.00 51.06 98 GLU A N 1
ATOM 796 C CA . GLU A 1 98 ? -3.657 17.516 16.791 1.00 51.06 98 GLU A CA 1
ATOM 797 C C . GLU A 1 98 ? -2.966 16.547 17.788 1.00 51.06 98 GLU A C 1
ATOM 799 O O . GLU A 1 98 ? -1.772 16.688 18.031 1.00 51.06 98 GLU A O 1
ATOM 804 N N . ASP A 1 99 ? -3.674 15.510 18.267 1.00 55.59 99 ASP A N 1
ATOM 805 C CA . ASP A 1 99 ? -3.226 14.552 19.287 1.00 55.59 99 ASP A CA 1
ATOM 806 C C . ASP A 1 99 ? -3.066 13.089 18.812 1.00 55.59 99 ASP A C 1
ATOM 808 O O . ASP A 1 99 ? -2.746 12.218 19.622 1.00 55.59 99 ASP A O 1
ATOM 812 N N . THR A 1 100 ? -3.292 12.755 17.532 1.00 61.56 100 THR A N 1
ATOM 813 C CA . THR A 1 100 ? -3.141 11.350 17.082 1.00 61.56 100 THR A CA 1
ATOM 814 C C . THR A 1 100 ? -1.698 11.051 16.680 1.00 61.56 100 THR A C 1
ATOM 816 O O . THR A 1 100 ? -1.215 11.561 15.666 1.00 61.56 100 THR A O 1
ATOM 819 N N . ASN A 1 101 ? -1.010 10.172 17.420 1.00 65.12 101 ASN A N 1
ATOM 820 C CA . ASN A 1 101 ? 0.334 9.747 17.030 1.00 65.12 101 ASN A CA 1
ATOM 821 C C . ASN A 1 101 ? 0.287 8.950 15.719 1.00 65.12 101 ASN A C 1
ATOM 823 O O . ASN A 1 101 ? -0.450 7.971 15.573 1.00 65.12 101 ASN A O 1
ATOM 827 N N . MET A 1 102 ? 1.122 9.350 14.762 1.00 77.06 102 MET A N 1
ATOM 828 C CA . MET A 1 102 ? 1.304 8.628 13.509 1.00 77.06 102 MET A CA 1
ATOM 829 C C . MET A 1 102 ? 2.764 8.652 13.064 1.00 77.06 102 MET A C 1
ATOM 831 O O . MET A 1 102 ? 3.492 9.615 13.293 1.00 77.06 102 MET A O 1
ATOM 835 N N . VAL A 1 103 ? 3.182 7.592 12.379 1.00 82.31 103 VAL A N 1
ATOM 836 C CA . VAL A 1 103 ? 4.479 7.504 11.708 1.00 82.31 103 VAL A CA 1
ATOM 837 C C . VAL A 1 103 ? 4.227 7.303 10.227 1.00 82.31 103 VAL A C 1
ATOM 839 O O . VAL A 1 103 ? 3.705 6.264 9.832 1.00 82.31 103 VAL A O 1
ATOM 842 N N . VAL A 1 104 ? 4.641 8.269 9.411 1.00 86.31 104 VAL A N 1
ATOM 843 C CA . VAL A 1 104 ? 4.562 8.198 7.948 1.00 86.31 104 VAL A CA 1
ATOM 844 C C . VAL A 1 104 ? 5.957 8.011 7.355 1.00 86.31 104 VAL A C 1
ATOM 846 O O . VAL A 1 104 ? 6.944 8.611 7.798 1.00 86.31 104 VAL A O 1
ATOM 849 N N . ARG A 1 105 ? 6.048 7.146 6.343 1.00 88.19 105 ARG A N 1
ATOM 850 C CA . ARG A 1 105 ? 7.250 6.911 5.537 1.00 88.19 105 ARG A CA 1
ATOM 851 C C . ARG A 1 105 ? 6.846 6.893 4.072 1.00 88.19 105 ARG A C 1
ATOM 853 O O . ARG A 1 105 ? 6.156 5.974 3.643 1.00 88.19 105 ARG A O 1
ATOM 860 N N . LEU A 1 106 ? 7.243 7.917 3.326 1.00 87.56 106 LEU A N 1
ATOM 861 C CA . LEU A 1 106 ? 6.969 7.994 1.895 1.00 87.56 106 LEU A CA 1
ATOM 862 C C . LEU A 1 106 ? 8.056 7.274 1.099 1.00 87.56 106 LEU A C 1
ATOM 864 O O . LEU A 1 106 ? 9.235 7.338 1.440 1.00 87.56 106 LEU A O 1
ATOM 868 N N . ASP A 1 107 ? 7.654 6.637 0.004 1.00 87.50 107 ASP A N 1
ATOM 869 C CA . ASP A 1 107 ? 8.569 5.985 -0.939 1.00 87.50 107 ASP A CA 1
ATOM 870 C C . ASP A 1 107 ? 9.262 7.011 -1.862 1.00 87.50 107 ASP A C 1
ATOM 872 O O . ASP A 1 107 ? 10.098 6.666 -2.697 1.00 87.50 107 ASP A O 1
ATOM 876 N N . THR A 1 108 ? 8.849 8.279 -1.804 1.00 78.19 108 THR A N 1
ATOM 877 C CA . THR A 1 108 ? 9.283 9.377 -2.678 1.00 78.19 108 THR A CA 1
ATOM 878 C C . THR A 1 108 ? 9.164 10.706 -1.914 1.00 78.19 108 THR A C 1
ATOM 880 O O . THR A 1 108 ? 8.331 10.799 -1.010 1.00 78.19 108 THR A O 1
ATOM 883 N N . PRO A 1 109 ? 9.973 11.739 -2.227 1.00 80.25 109 PRO A N 1
ATOM 884 C CA . PRO A 1 109 ? 9.880 13.037 -1.565 1.00 80.25 109 PRO A CA 1
ATOM 885 C C . PRO A 1 109 ? 8.466 13.633 -1.574 1.00 80.25 109 PRO A C 1
ATOM 887 O O . PRO A 1 109 ? 7.759 13.577 -2.580 1.00 80.25 109 PRO A O 1
ATOM 890 N N . VAL A 1 110 ? 8.084 14.263 -0.459 1.00 79.19 110 VAL A N 1
ATOM 891 C CA . VAL A 1 110 ? 6.733 14.805 -0.232 1.00 79.19 110 VAL A CA 1
ATOM 892 C C . VAL A 1 110 ? 6.264 15.784 -1.311 1.00 79.19 110 VAL A C 1
ATOM 894 O O . VAL A 1 110 ? 5.088 15.809 -1.657 1.00 79.19 110 VAL A O 1
ATOM 897 N N . ASN A 1 111 ? 7.180 16.556 -1.896 1.00 79.50 111 ASN A N 1
ATOM 898 C CA . ASN A 1 111 ? 6.877 17.513 -2.962 1.00 79.50 111 ASN A CA 1
ATOM 899 C C . ASN A 1 111 ? 6.453 16.856 -4.289 1.00 79.50 111 ASN A C 1
ATOM 901 O O . ASN A 1 111 ? 5.970 17.552 -5.179 1.00 79.50 111 ASN A O 1
ATOM 905 N N . GLN A 1 112 ? 6.635 15.542 -4.432 1.00 82.25 112 GLN A N 1
ATOM 906 C CA . GLN A 1 112 ? 6.169 14.763 -5.582 1.00 82.25 112 GLN A CA 1
ATOM 907 C C . GLN A 1 112 ? 4.833 14.055 -5.301 1.00 82.25 112 GLN A C 1
ATOM 909 O O . GLN A 1 112 ? 4.210 13.525 -6.223 1.00 82.25 112 GLN A O 1
ATOM 914 N N . CYS A 1 113 ? 4.372 14.051 -4.047 1.00 82.31 113 CYS A N 1
ATOM 915 C CA . CYS A 1 113 ? 3.070 13.517 -3.667 1.00 82.31 113 CYS A CA 1
ATOM 916 C C . CYS A 1 113 ? 1.964 14.541 -3.939 1.00 82.31 113 CYS A C 1
ATOM 918 O O . CYS A 1 113 ? 2.143 15.750 -3.783 1.00 82.31 113 CYS A O 1
ATOM 920 N N . ARG A 1 114 ? 0.786 14.053 -4.335 1.00 84.31 114 ARG A N 1
ATOM 921 C CA . ARG A 1 114 ? -0.420 14.886 -4.403 1.00 84.31 114 ARG A CA 1
ATOM 922 C C . ARG A 1 114 ? -0.985 15.079 -3.001 1.00 84.31 114 ARG A C 1
ATOM 924 O O . ARG A 1 11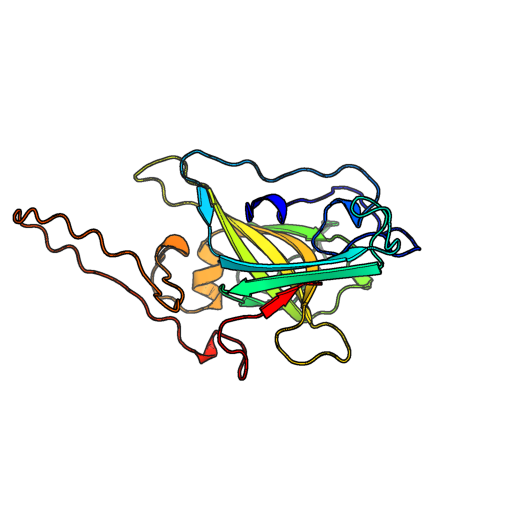4 ? -0.791 14.249 -2.121 1.00 84.31 114 ARG A O 1
ATOM 931 N N . GLU A 1 115 ? -1.746 16.158 -2.833 1.00 82.69 115 GLU A N 1
ATOM 932 C CA . GLU A 1 115 ? -2.417 16.465 -1.568 1.00 82.69 115 GLU A CA 1
ATOM 933 C C . GLU A 1 115 ? -3.390 15.352 -1.164 1.00 82.69 115 GLU A C 1
ATOM 935 O O . GLU A 1 115 ? -3.359 14.909 -0.027 1.00 82.69 115 GLU A O 1
ATOM 940 N N . LYS A 1 116 ? -4.249 14.885 -2.078 1.00 86.19 116 LYS A N 1
ATOM 941 C CA . LYS A 1 116 ? -5.231 13.829 -1.794 1.00 86.19 116 LYS A CA 1
ATOM 942 C C . LYS A 1 116 ? -4.571 12.454 -1.808 1.00 86.19 116 LYS A C 1
ATOM 944 O O . LYS A 1 116 ? -3.908 12.102 -2.785 1.00 86.19 116 LYS A O 1
ATOM 949 N N . LEU A 1 117 ? -4.848 11.662 -0.779 1.00 88.38 117 LEU A N 1
ATOM 950 C CA . LEU A 1 117 ? -4.378 10.289 -0.656 1.00 88.38 117 LEU A CA 1
ATOM 951 C C . LEU A 1 117 ? -5.463 9.375 -0.091 1.00 88.38 117 LEU A C 1
ATOM 953 O O . LEU A 1 117 ? -6.496 9.820 0.413 1.00 88.38 117 LEU A O 1
ATOM 957 N N . ILE A 1 118 ? -5.199 8.080 -0.171 1.00 88.81 118 ILE A N 1
ATOM 958 C CA . ILE A 1 118 ? -6.001 7.028 0.433 1.00 88.81 118 ILE A CA 1
ATOM 959 C C . ILE A 1 118 ? -5.139 6.285 1.451 1.00 88.81 118 ILE A C 1
ATOM 961 O O . ILE A 1 118 ? -4.019 5.876 1.145 1.00 88.81 118 ILE A O 1
ATOM 965 N N . VAL A 1 119 ? -5.672 6.091 2.652 1.00 88.94 119 VAL A N 1
ATOM 966 C CA . VAL A 1 119 ? -5.106 5.202 3.665 1.00 88.94 119 VAL A CA 1
ATOM 967 C C . VAL A 1 119 ? -5.806 3.857 3.548 1.00 88.94 119 VAL A C 1
ATOM 969 O O . VAL A 1 119 ? -7.029 3.776 3.665 1.00 88.94 119 VAL A O 1
ATOM 972 N N . LEU A 1 120 ? -5.025 2.807 3.318 1.00 91.19 120 LEU A N 1
ATOM 973 C CA . LEU A 1 120 ? -5.495 1.428 3.272 1.00 91.19 120 LEU A CA 1
ATOM 974 C C . LEU A 1 120 ? -4.939 0.670 4.484 1.00 91.19 120 LEU A C 1
ATOM 976 O O . LEU A 1 120 ? -3.772 0.269 4.447 1.00 91.19 120 LEU A O 1
ATOM 980 N N . PRO A 1 121 ? -5.724 0.468 5.558 1.00 89.81 121 PRO A N 1
ATOM 981 C CA . PRO A 1 121 ? -5.336 -0.395 6.667 1.00 89.81 121 PRO A CA 1
ATOM 982 C C . PRO A 1 121 ? -5.045 -1.811 6.164 1.00 89.81 121 PRO A C 1
ATOM 984 O O . PRO A 1 121 ? -5.860 -2.389 5.458 1.00 89.81 121 PRO A O 1
ATOM 987 N N . ILE A 1 122 ? -3.898 -2.374 6.538 1.00 90.50 122 ILE A N 1
ATOM 988 C CA . ILE A 1 122 ? -3.471 -3.723 6.142 1.00 90.50 122 ILE A CA 1
ATOM 989 C C . ILE A 1 122 ? -3.545 -4.683 7.318 1.00 90.50 122 ILE A C 1
ATOM 991 O O . ILE A 1 122 ? -4.090 -5.774 7.168 1.00 90.50 122 ILE A O 1
ATOM 995 N N . LEU A 1 123 ? -3.006 -4.302 8.481 1.00 89.06 123 LEU A N 1
ATOM 996 C CA . LEU A 1 123 ? -3.068 -5.140 9.676 1.00 89.06 123 LEU A CA 1
ATOM 997 C C . LEU A 1 123 ? -3.043 -4.343 10.978 1.00 89.06 123 LEU A C 1
ATOM 999 O O . LEU A 1 123 ? -2.523 -3.230 11.029 1.00 89.06 123 LEU A O 1
ATOM 1003 N N . THR A 1 124 ? -3.555 -4.948 12.046 1.00 86.62 124 THR A N 1
ATOM 1004 C CA . THR A 1 124 ? -3.299 -4.536 13.433 1.00 86.62 124 THR A CA 1
ATOM 1005 C C . THR A 1 124 ? -2.528 -5.620 14.166 1.00 86.62 124 THR A C 1
ATOM 1007 O O . THR A 1 124 ? -2.663 -6.814 13.887 1.00 86.62 124 THR A O 1
ATOM 1010 N N . ASN A 1 125 ? -1.708 -5.190 15.117 1.00 78.19 125 ASN A N 1
ATOM 1011 C CA . ASN A 1 125 ? -0.947 -6.070 15.986 1.00 78.19 125 ASN A CA 1
ATOM 1012 C C . ASN A 1 125 ? -1.549 -6.041 17.390 1.00 78.19 125 ASN A C 1
ATOM 1014 O O . ASN A 1 125 ? -1.641 -4.970 17.987 1.00 78.19 125 ASN A O 1
ATOM 1018 N N . SER A 1 126 ? -1.874 -7.220 17.928 1.00 71.06 126 SER A N 1
ATOM 1019 C CA . SER A 1 126 ? -2.401 -7.353 19.285 1.00 71.06 126 SER A CA 1
ATOM 1020 C C . SER A 1 126 ? -1.401 -7.962 20.255 1.00 71.06 126 SER A C 1
ATOM 1022 O O . SER A 1 126 ? -0.730 -8.949 19.943 1.00 71.06 126 SER A O 1
ATOM 1024 N N . ASN A 1 127 ? -1.323 -7.385 21.457 1.00 65.94 127 ASN A N 1
ATOM 1025 C CA . ASN A 1 127 ? -0.490 -7.890 22.553 1.00 65.94 127 ASN A CA 1
ATOM 1026 C C . ASN A 1 127 ? -1.144 -9.043 23.332 1.00 65.94 127 ASN A C 1
ATOM 1028 O O . ASN A 1 127 ? -0.533 -9.558 24.263 1.00 65.94 127 ASN A O 1
ATOM 1032 N N . GLY A 1 128 ? -2.353 -9.474 22.959 1.00 59.34 128 GLY A N 1
ATOM 1033 C CA . GLY A 1 128 ? -3.057 -10.573 23.618 1.00 59.34 128 GLY A CA 1
ATOM 1034 C C . GLY A 1 128 ? -4.531 -10.265 23.887 1.00 59.34 128 GLY A C 1
ATOM 1035 O O . GLY A 1 128 ? -4.979 -9.135 23.687 1.00 59.34 128 GLY A O 1
ATOM 1036 N N . PRO A 1 129 ? -5.303 -11.267 24.340 1.00 55.31 129 PRO A N 1
ATOM 1037 C CA . PRO A 1 129 ? -6.708 -11.080 24.682 1.00 55.31 129 PRO A CA 1
ATOM 1038 C C . PRO A 1 129 ? -6.854 -10.034 25.799 1.00 55.31 129 PRO A C 1
ATOM 1040 O O . PRO A 1 129 ? -6.282 -10.185 26.873 1.00 55.31 129 PRO A O 1
ATOM 1043 N N . GLY A 1 130 ? -7.617 -8.969 25.532 1.00 55.84 130 GLY A N 1
ATOM 1044 C CA . GLY A 1 130 ? -7.918 -7.900 26.496 1.00 55.84 130 GLY A CA 1
ATOM 1045 C C . GLY A 1 130 ? -7.094 -6.616 26.347 1.00 55.84 130 GLY A C 1
ATOM 1046 O O . GLY A 1 130 ? -7.450 -5.612 26.957 1.00 55.84 130 GLY A O 1
ATOM 1047 N N . HIS A 1 131 ? -6.052 -6.603 25.511 1.00 55.62 131 HIS A N 1
ATOM 1048 C CA . HIS A 1 131 ? -5.385 -5.361 25.119 1.00 55.62 131 HIS A CA 1
ATOM 1049 C C . HIS A 1 131 ? -5.968 -4.870 23.797 1.00 55.62 131 HIS A C 1
ATOM 1051 O O . HIS A 1 131 ? -5.840 -5.541 22.773 1.00 55.62 131 HIS A O 1
ATOM 1057 N N . GLU A 1 132 ? -6.627 -3.711 23.820 1.00 55.72 132 GLU A N 1
ATOM 1058 C CA . GLU A 1 132 ? -7.035 -3.055 22.582 1.00 55.72 132 GLU A CA 1
ATOM 1059 C C . GLU A 1 132 ? -5.785 -2.631 21.809 1.00 55.72 132 GLU A C 1
ATOM 1061 O O . GLU A 1 132 ? -4.884 -1.985 22.348 1.00 55.72 132 GLU A O 1
ATOM 1066 N N . ASP A 1 133 ? -5.707 -3.054 20.547 1.00 63.00 133 ASP A N 1
ATOM 1067 C CA . ASP A 1 133 ? -4.626 -2.673 19.649 1.00 63.00 133 ASP A CA 1
ATOM 1068 C C . ASP A 1 133 ? -4.608 -1.145 19.572 1.00 63.00 133 ASP A C 1
ATOM 1070 O O . ASP A 1 133 ? -5.612 -0.522 19.231 1.00 63.00 133 ASP A O 1
ATOM 1074 N N . TYR A 1 134 ? -3.482 -0.526 19.914 1.00 72.75 134 TYR A N 1
ATOM 1075 C CA . TYR A 1 134 ? -3.374 0.928 19.842 1.00 72.75 134 TYR A CA 1
ATOM 1076 C C . TYR A 1 134 ? -3.114 1.396 18.410 1.00 72.75 134 TYR A C 1
ATOM 1078 O O . TYR A 1 134 ? -3.540 2.489 18.063 1.00 72.75 134 TYR A O 1
ATOM 1086 N N . TRP A 1 135 ? -2.465 0.571 17.577 1.00 82.00 135 TRP A N 1
ATOM 1087 C CA . TRP A 1 135 ? -1.965 0.959 16.256 1.00 82.00 135 TRP A CA 1
ATOM 1088 C C . TRP A 1 135 ? -2.368 -0.026 15.156 1.00 82.00 135 TRP A C 1
ATOM 1090 O O . TRP A 1 135 ? -2.412 -1.243 15.368 1.00 82.00 135 TRP A O 1
ATOM 1100 N N . PHE A 1 136 ? -2.573 0.509 13.956 1.00 86.56 136 PHE A N 1
ATOM 1101 C CA . PHE A 1 136 ? -2.675 -0.244 12.714 1.00 86.56 136 PHE A CA 1
ATOM 1102 C C . PHE A 1 136 ? -1.600 0.195 11.720 1.00 86.56 136 PHE A C 1
ATOM 1104 O O . PHE A 1 136 ? -1.101 1.320 11.743 1.00 86.56 136 PHE A O 1
ATOM 1111 N N . HIS A 1 137 ? -1.256 -0.727 10.831 1.00 90.94 137 HIS A N 1
ATOM 1112 C CA . HIS A 1 137 ? -0.303 -0.535 9.754 1.00 90.94 137 HIS A CA 1
ATOM 1113 C C . HIS A 1 137 ? -1.060 -0.418 8.438 1.00 90.94 137 HIS A C 1
ATOM 1115 O O . HIS A 1 137 ? -1.961 -1.217 8.169 1.00 90.94 137 HIS A O 1
ATOM 1121 N N . ALA A 1 138 ? -0.694 0.560 7.618 1.00 92.38 138 ALA A N 1
ATOM 1122 C CA . ALA A 1 138 ? -1.418 0.911 6.410 1.00 92.38 138 ALA A CA 1
ATOM 1123 C C . ALA A 1 138 ? -0.490 1.227 5.238 1.00 92.38 138 ALA A C 1
ATOM 1125 O O . ALA A 1 138 ? 0.642 1.683 5.416 1.00 92.38 138 ALA A O 1
ATOM 1126 N N . LEU A 1 139 ? -1.016 1.035 4.029 1.00 94.88 139 LEU A N 1
ATOM 1127 C CA . LEU A 1 139 ? -0.449 1.630 2.827 1.00 94.88 139 LEU A CA 1
ATOM 1128 C C . LEU A 1 139 ? -1.007 3.034 2.638 1.00 94.88 139 LEU A C 1
ATOM 1130 O O . LEU A 1 139 ? -2.202 3.275 2.822 1.00 94.88 139 LEU A O 1
ATOM 1134 N N . LEU A 1 140 ? -0.134 3.935 2.207 1.00 93.31 140 LEU A N 1
ATOM 1135 C CA . LEU A 1 140 ? -0.522 5.218 1.653 1.00 93.31 140 LEU A CA 1
ATOM 1136 C C . LEU A 1 140 ? -0.565 5.083 0.139 1.00 93.31 140 LEU A C 1
ATOM 1138 O O . LEU A 1 140 ? 0.419 4.694 -0.497 1.00 93.31 140 LEU A O 1
ATOM 1142 N N . LEU A 1 141 ? -1.723 5.389 -0.424 1.00 93.44 141 LEU A N 1
ATOM 1143 C CA . LEU A 1 141 ? -2.027 5.211 -1.829 1.00 93.44 141 LEU A CA 1
ATOM 1144 C C . LEU A 1 141 ? -2.425 6.544 -2.457 1.00 93.44 141 LEU A C 1
ATOM 1146 O O . LEU A 1 141 ? -3.016 7.410 -1.814 1.00 93.44 141 LEU A O 1
ATOM 1150 N N . GLN A 1 142 ? -2.145 6.682 -3.743 1.00 91.50 142 GLN A N 1
ATOM 1151 C CA . GLN A 1 142 ? -2.563 7.823 -4.542 1.00 91.50 142 GLN A CA 1
ATOM 1152 C C . GLN A 1 142 ? -3.282 7.336 -5.793 1.00 91.50 142 GLN A C 1
ATOM 1154 O O . GLN A 1 142 ? -2.884 6.335 -6.388 1.00 91.50 142 GLN A O 1
ATOM 1159 N N . GLU A 1 143 ? -4.342 8.037 -6.198 1.00 90.38 143 GLU A N 1
ATOM 1160 C CA . GLU A 1 143 ? -5.042 7.734 -7.448 1.00 90.38 143 GLU A CA 1
ATOM 1161 C C . GLU A 1 143 ? -4.082 7.834 -8.631 1.00 90.38 143 GLU A C 1
ATOM 1163 O O . GLU A 1 143 ? -3.362 8.831 -8.807 1.00 90.38 143 GLU A O 1
ATOM 1168 N N . ARG A 1 144 ? -4.084 6.788 -9.456 1.00 87.62 144 ARG A N 1
ATOM 1169 C CA . ARG A 1 144 ? -3.240 6.722 -10.639 1.00 87.62 144 ARG A CA 1
ATOM 1170 C C . ARG A 1 144 ? -3.776 7.687 -11.697 1.00 87.62 144 ARG A C 1
ATOM 1172 O O . ARG A 1 144 ? -4.960 7.693 -12.026 1.00 87.62 144 ARG A O 1
ATOM 1179 N N . ALA A 1 145 ? -2.896 8.531 -12.235 1.00 82.88 145 ALA A N 1
ATOM 1180 C CA . ALA A 1 145 ? -3.269 9.477 -13.284 1.00 82.88 145 ALA A CA 1
ATOM 1181 C C . ALA A 1 145 ? -3.843 8.741 -14.505 1.00 82.88 145 ALA A C 1
ATOM 1183 O O . ALA A 1 145 ? -3.320 7.697 -14.893 1.00 82.88 145 ALA A O 1
ATOM 1184 N N . MET A 1 146 ? -4.885 9.310 -15.120 1.00 83.81 146 MET A N 1
ATOM 1185 C CA . MET A 1 146 ? -5.523 8.769 -16.332 1.00 83.81 146 MET A CA 1
ATOM 1186 C C . MET A 1 146 ? -6.081 7.341 -16.174 1.00 83.81 146 MET A C 1
ATOM 1188 O O . MET A 1 146 ? -6.284 6.652 -17.168 1.00 83.81 146 MET A O 1
ATOM 1192 N N . SER A 1 147 ? -6.316 6.885 -14.940 1.00 80.81 147 SER A N 1
ATOM 1193 C CA . SER A 1 147 ? -6.946 5.594 -14.648 1.00 80.81 147 SER A CA 1
ATOM 1194 C C . SER A 1 147 ? -8.357 5.800 -14.083 1.00 80.81 147 SER A C 1
ATOM 1196 O O . SER A 1 147 ? -8.625 6.864 -13.518 1.00 80.81 147 SER A O 1
ATOM 1198 N N . PRO A 1 148 ? -9.264 4.816 -14.217 1.00 79.00 148 PRO A N 1
ATOM 1199 C CA . PRO A 1 148 ? -10.559 4.855 -13.544 1.00 79.00 148 PRO A CA 1
ATOM 1200 C C . PRO A 1 148 ? -10.421 4.912 -12.015 1.00 79.00 148 PRO A C 1
ATOM 1202 O O . PRO A 1 148 ? -9.371 4.583 -11.454 1.00 79.00 148 PRO A O 1
ATOM 1205 N N . ASN A 1 149 ? -11.512 5.259 -11.329 1.00 79.19 149 ASN A N 1
ATOM 1206 C CA . ASN A 1 149 ? -11.591 5.127 -9.874 1.00 79.19 149 ASN A CA 1
ATOM 1207 C C . ASN A 1 149 ? -11.290 3.680 -9.449 1.00 79.19 149 ASN A C 1
ATOM 1209 O O . ASN A 1 149 ? -11.682 2.727 -10.122 1.00 79.19 149 ASN A O 1
ATOM 1213 N N . GLY A 1 150 ? -10.597 3.520 -8.320 1.00 84.12 150 GLY A N 1
ATOM 1214 C CA . GLY A 1 150 ? -10.186 2.207 -7.812 1.00 84.12 150 GLY A CA 1
ATOM 1215 C C . GLY A 1 150 ? -8.820 1.732 -8.310 1.00 84.12 150 GLY A C 1
ATOM 1216 O O . GLY A 1 150 ? -8.441 0.609 -7.996 1.00 84.12 150 GLY A O 1
ATOM 1217 N N . PHE A 1 151 ? -8.075 2.563 -9.046 1.00 90.81 151 PHE A N 1
ATOM 1218 C CA . PHE A 1 151 ? -6.717 2.275 -9.509 1.00 90.81 151 PHE A CA 1
ATOM 1219 C C . PHE A 1 151 ? -5.715 3.167 -8.777 1.00 90.81 151 PHE A C 1
ATOM 1221 O O . PHE A 1 151 ? -5.741 4.396 -8.890 1.00 90.81 151 PHE A O 1
ATOM 1228 N N . TYR A 1 152 ? -4.806 2.536 -8.045 1.00 92.69 152 TYR A N 1
ATOM 1229 C CA . TYR A 1 152 ? -3.927 3.207 -7.102 1.00 92.69 152 TYR A CA 1
ATOM 1230 C C . TYR A 1 152 ? -2.457 2.886 -7.323 1.00 92.69 152 TYR A C 1
ATOM 1232 O O . TYR A 1 152 ? -2.089 1.843 -7.860 1.00 92.69 152 TYR A O 1
ATOM 1240 N N . THR A 1 153 ? -1.616 3.793 -6.845 1.00 93.31 153 THR A N 1
ATOM 1241 C CA . THR A 1 153 ? -0.168 3.633 -6.750 1.00 93.31 153 THR A CA 1
ATOM 1242 C C . THR A 1 153 ? 0.240 3.811 -5.297 1.00 93.31 153 THR A C 1
ATOM 1244 O O . THR A 1 153 ? -0.234 4.735 -4.631 1.00 93.31 153 THR A O 1
ATOM 1247 N N . ARG A 1 154 ? 1.114 2.937 -4.795 1.00 94.19 154 ARG A N 1
ATOM 1248 C CA . ARG A 1 154 ? 1.666 3.075 -3.451 1.00 94.19 154 ARG A CA 1
ATOM 1249 C C . ARG A 1 154 ? 2.645 4.247 -3.417 1.00 94.19 154 ARG A C 1
ATOM 1251 O O . ARG A 1 154 ? 3.581 4.328 -4.213 1.00 94.19 154 ARG A O 1
ATOM 1258 N N . ILE A 1 155 ? 2.425 5.142 -2.463 1.00 92.19 155 ILE A N 1
ATOM 1259 C CA . ILE A 1 155 ? 3.295 6.291 -2.198 1.00 92.19 155 ILE A CA 1
ATOM 1260 C C . ILE A 1 155 ? 3.984 6.201 -0.838 1.00 92.19 155 ILE A C 1
ATOM 1262 O O . ILE A 1 155 ? 4.876 6.999 -0.559 1.00 92.19 155 ILE A O 1
ATOM 1266 N N . GLY A 1 156 ? 3.600 5.243 0.006 1.00 92.31 156 GLY A N 1
ATOM 1267 C CA . GLY A 1 156 ? 4.281 5.019 1.267 1.00 92.31 156 GLY A CA 1
ATOM 1268 C C . GLY A 1 156 ? 3.564 4.077 2.216 1.00 92.31 156 GLY A C 1
ATOM 1269 O O . GLY A 1 156 ? 2.654 3.327 1.857 1.00 92.31 156 GLY A O 1
ATOM 1270 N N . TYR A 1 157 ? 3.996 4.175 3.460 1.00 93.25 157 TYR A N 1
ATOM 1271 C CA . TYR A 1 157 ? 3.558 3.401 4.602 1.00 93.25 157 TYR A CA 1
ATOM 1272 C C . TYR A 1 157 ? 3.163 4.343 5.741 1.00 93.25 157 TYR A C 1
ATOM 1274 O O . TYR A 1 157 ? 3.782 5.396 5.935 1.00 93.25 157 TYR A O 1
ATOM 1282 N N . ALA A 1 158 ? 2.170 3.927 6.522 1.00 91.00 158 ALA A N 1
ATOM 1283 C CA . ALA A 1 158 ? 1.815 4.580 7.768 1.00 91.00 158 ALA A CA 1
ATOM 1284 C C . ALA A 1 158 ? 1.612 3.570 8.904 1.00 91.00 158 ALA A C 1
ATOM 1286 O O . ALA A 1 158 ? 1.048 2.494 8.715 1.00 91.00 158 ALA A O 1
ATOM 1287 N N . SER A 1 159 ? 2.051 3.954 10.098 1.00 88.38 159 SER A N 1
ATOM 1288 C CA . SER A 1 159 ? 1.647 3.363 11.372 1.00 88.38 159 SER A CA 1
ATOM 1289 C C . SER A 1 159 ? 0.795 4.409 12.072 1.00 88.38 159 SER A C 1
ATOM 1291 O O . SER A 1 159 ? 1.272 5.525 12.271 1.00 88.38 159 SER A O 1
ATOM 1293 N N . VAL A 1 160 ? -0.452 4.091 12.399 1.00 82.31 160 VAL A N 1
ATOM 1294 C CA . VAL A 1 160 ? -1.427 5.084 12.873 1.00 82.31 160 VAL A CA 1
ATOM 1295 C C . VAL A 1 160 ? -2.193 4.530 14.065 1.00 82.31 160 VAL A C 1
ATOM 1297 O O . VAL A 1 160 ? -2.499 3.338 14.097 1.00 82.31 160 VAL A O 1
ATOM 1300 N N . GLU A 1 161 ? -2.514 5.376 15.042 1.00 79.56 161 GLU A N 1
ATOM 1301 C CA . GLU A 1 161 ? -3.387 4.974 16.142 1.00 79.56 161 GLU A CA 1
ATOM 1302 C C . GLU A 1 161 ? -4.825 4.671 15.683 1.00 79.56 161 GLU A C 1
ATOM 1304 O O . GLU A 1 161 ? -5.377 5.325 14.801 1.00 79.56 161 GLU A O 1
ATOM 1309 N N . ASN A 1 162 ? -5.482 3.702 16.324 1.00 74.44 162 ASN A N 1
ATOM 1310 C CA . ASN A 1 162 ? -6.851 3.290 15.982 1.00 74.44 162 ASN A CA 1
ATOM 1311 C C . ASN A 1 162 ? -7.911 4.392 16.195 1.00 74.44 162 ASN A C 1
ATOM 1313 O O . ASN A 1 162 ? -8.990 4.328 15.601 1.00 74.44 162 ASN A O 1
ATOM 1317 N N . SER A 1 163 ? -7.622 5.407 17.017 1.00 72.62 163 SER A N 1
ATOM 1318 C CA . SER A 1 163 ? -8.446 6.617 17.181 1.00 72.62 163 SER A CA 1
ATOM 1319 C C . SER A 1 163 ? -8.690 7.336 15.850 1.00 72.62 163 SER A C 1
ATOM 1321 O O . SER A 1 163 ? -9.807 7.794 15.611 1.00 72.62 163 SER A O 1
ATOM 1323 N N . TYR A 1 164 ? -7.708 7.314 14.942 1.00 74.62 164 TYR A N 1
ATOM 1324 C CA . TYR A 1 164 ? -7.793 7.900 13.603 1.00 74.62 164 TYR A CA 1
ATOM 1325 C C . TYR A 1 164 ? -9.034 7.444 12.828 1.00 74.62 164 TYR A C 1
ATOM 1327 O O . TYR A 1 164 ? -9.727 8.251 12.209 1.00 74.62 164 TYR A O 1
ATOM 1335 N N . VAL A 1 165 ? -9.355 6.148 12.878 1.00 69.12 165 VAL A N 1
ATOM 1336 C CA . VAL A 1 165 ? -10.494 5.592 12.133 1.00 69.12 165 VAL A CA 1
ATOM 1337 C C . VAL A 1 165 ? -11.817 6.123 12.677 1.00 69.12 165 VAL A C 1
ATOM 1339 O O . VAL A 1 165 ? -12.706 6.452 11.893 1.00 69.12 165 VAL A O 1
ATOM 1342 N N . LYS A 1 166 ? -11.942 6.268 14.003 1.00 63.94 166 LYS A N 1
ATOM 1343 C CA . LYS A 1 166 ? -13.151 6.834 14.623 1.00 63.94 166 LYS A CA 1
ATOM 1344 C C . LYS A 1 166 ? -13.381 8.262 14.150 1.00 63.94 166 LYS A C 1
ATOM 1346 O O . LYS A 1 166 ? -14.473 8.589 13.697 1.00 63.94 166 LYS A O 1
ATOM 1351 N N . ASN A 1 167 ? -12.330 9.076 14.198 1.00 66.19 167 ASN A N 1
ATOM 1352 C CA . ASN A 1 167 ? -12.405 10.500 13.886 1.00 66.19 167 ASN A CA 1
ATOM 1353 C C . ASN A 1 167 ? -12.695 10.750 12.401 1.00 66.19 167 ASN A C 1
ATOM 1355 O O . ASN A 1 167 ? -13.355 11.726 12.048 1.00 66.19 167 ASN A O 1
ATOM 1359 N N . LYS A 1 168 ? -12.234 9.853 11.520 1.00 69.06 168 LYS A N 1
ATOM 1360 C CA . LYS A 1 168 ? -12.438 9.966 10.070 1.00 69.06 168 LYS A CA 1
ATOM 1361 C C . LYS A 1 168 ? -13.751 9.379 9.567 1.00 69.06 168 LYS A C 1
ATOM 1363 O O . LYS A 1 168 ? -14.283 9.892 8.587 1.00 69.06 168 LYS A O 1
ATOM 1368 N N . ILE A 1 169 ? -14.251 8.314 10.191 1.00 64.88 169 ILE A N 1
ATOM 1369 C CA . ILE A 1 169 ? -15.408 7.552 9.688 1.00 64.88 169 ILE A CA 1
ATOM 1370 C C . ILE A 1 169 ? -16.666 7.791 10.542 1.00 64.88 169 ILE A C 1
ATOM 1372 O O . ILE A 1 169 ? -17.754 7.386 10.153 1.00 64.88 169 ILE A O 1
ATOM 1376 N N . GLY A 1 170 ? -16.560 8.490 11.679 1.00 51.75 170 GLY A N 1
ATOM 1377 C CA . GLY A 1 170 ? -17.712 8.779 12.541 1.00 51.75 170 GLY A CA 1
ATOM 1378 C C . GLY A 1 170 ? -18.284 7.527 13.212 1.00 51.75 170 GLY A C 1
ATOM 1379 O O . GLY A 1 170 ? -19.474 7.456 13.495 1.00 51.75 170 GLY A O 1
ATOM 1380 N N . LEU A 1 171 ? -17.449 6.508 13.438 1.00 52.84 171 LEU A N 1
ATOM 1381 C CA . LEU A 1 171 ? -17.841 5.328 14.203 1.00 52.84 171 LEU A CA 1
ATOM 1382 C C . LEU A 1 171 ? -17.833 5.704 15.694 1.00 52.84 171 LEU A C 1
ATOM 1384 O O . LEU A 1 171 ? -16.765 5.820 16.294 1.00 52.84 171 LEU A O 1
ATOM 1388 N N . ASP A 1 172 ? -19.024 5.868 16.286 1.00 40.16 172 ASP A N 1
ATOM 1389 C CA . ASP A 1 172 ? -19.284 6.324 17.673 1.00 40.16 172 ASP A CA 1
ATOM 1390 C C . ASP A 1 172 ? -18.707 5.423 18.790 1.00 40.16 172 ASP A C 1
ATOM 1392 O O . ASP A 1 172 ? -18.923 5.628 19.986 1.00 40.16 172 ASP A O 1
ATOM 1396 N N . HIS A 1 173 ? -17.927 4.407 18.433 1.00 39.47 173 HIS A N 1
ATOM 1397 C CA . HIS A 1 173 ? -17.231 3.539 19.368 1.00 39.47 173 HIS A CA 1
ATOM 1398 C C . HIS A 1 173 ? -15.917 3.060 18.720 1.00 39.47 173 HIS A C 1
ATOM 1400 O O . HIS A 1 173 ? -15.873 2.962 17.493 1.00 39.47 173 HIS A O 1
ATOM 1406 N N . PRO A 1 174 ? -14.847 2.717 19.478 1.00 41.22 174 PRO A N 1
ATOM 1407 C CA . PRO A 1 174 ? -13.747 1.846 19.025 1.00 41.22 174 PRO A CA 1
ATOM 1408 C C . PRO A 1 174 ? -14.264 0.471 18.591 1.00 41.22 174 PRO A C 1
ATOM 1410 O O . PRO A 1 174 ? -13.910 -0.575 19.126 1.00 41.22 174 PRO A O 1
ATOM 1413 N N . GLN A 1 175 ? -15.140 0.440 17.598 1.00 46.38 175 GLN A N 1
ATOM 1414 C CA . GLN A 1 175 ? -15.504 -0.755 16.880 1.00 46.38 175 GLN A CA 1
ATOM 1415 C C . GLN A 1 175 ? -14.293 -1.053 16.016 1.00 46.38 175 GLN A C 1
ATOM 1417 O O . GLN A 1 175 ? -14.087 -0.505 14.940 1.00 46.38 175 GLN A O 1
ATOM 1422 N N . ASN A 1 176 ? -13.414 -1.814 16.656 1.00 53.81 176 ASN A N 1
ATOM 1423 C CA . ASN A 1 176 ? -12.133 -2.303 16.206 1.00 53.81 176 ASN A CA 1
ATOM 1424 C C . ASN A 1 176 ? -12.187 -2.577 14.694 1.00 53.81 176 ASN A C 1
ATOM 1426 O O . ASN A 1 176 ? -13.080 -3.306 14.267 1.00 53.81 176 ASN A O 1
ATOM 1430 N N . LEU A 1 177 ? -11.249 -2.035 13.904 1.00 55.62 177 LEU A N 1
ATOM 1431 C CA . LEU A 1 177 ? -11.078 -2.371 12.475 1.00 55.62 177 LEU A CA 1
ATOM 1432 C C . LEU A 1 177 ? -11.244 -3.884 12.237 1.00 55.62 177 LEU A C 1
ATOM 1434 O O . LEU A 1 177 ? -11.867 -4.309 11.274 1.00 55.62 177 LEU A O 1
ATOM 1438 N N . SER A 1 178 ? -10.789 -4.695 13.199 1.00 52.62 178 SER A N 1
ATOM 1439 C CA . SER A 1 178 ? -10.907 -6.154 13.176 1.00 52.62 178 SER A CA 1
ATOM 1440 C C . SER A 1 178 ? -12.313 -6.755 13.283 1.00 52.62 178 SER A C 1
ATOM 1442 O O . SER A 1 178 ? -12.456 -7.966 13.134 1.00 52.62 178 SER A O 1
ATOM 1444 N N . LYS A 1 179 ? -13.339 -5.960 13.587 1.00 52.44 179 LYS A N 1
ATOM 1445 C CA . LYS A 1 179 ? -14.749 -6.378 13.608 1.00 52.44 179 LYS A CA 1
ATOM 1446 C C . LYS A 1 179 ? -15.460 -6.071 12.287 1.00 52.44 179 LYS A C 1
ATOM 1448 O O . LYS A 1 179 ? -16.583 -6.534 12.095 1.00 52.44 179 LYS A O 1
ATOM 1453 N N . LEU A 1 180 ? -14.829 -5.319 11.382 1.00 54.53 180 LEU A N 1
ATOM 1454 C CA . LEU A 1 180 ? -15.384 -5.044 10.062 1.00 54.53 180 LEU A CA 1
ATOM 1455 C C . LEU A 1 180 ? -15.341 -6.327 9.227 1.00 54.53 180 LEU A C 1
ATOM 1457 O O . LEU A 1 180 ? -14.276 -6.879 8.959 1.00 54.53 180 LEU A O 1
ATOM 1461 N N . LYS A 1 181 ? -16.518 -6.817 8.830 1.00 50.50 181 LYS A N 1
ATOM 1462 C CA . LYS A 1 181 ? -16.644 -7.917 7.872 1.00 50.50 181 LYS A CA 1
ATOM 1463 C C . LYS A 1 181 ? -16.824 -7.315 6.484 1.00 50.50 181 LYS A C 1
ATOM 1465 O O . LYS A 1 181 ? -17.807 -6.622 6.231 1.00 50.50 181 LYS A O 1
ATOM 1470 N N . PHE A 1 182 ? -15.880 -7.582 5.589 1.00 50.97 182 PHE A N 1
ATOM 1471 C CA . PHE A 1 182 ? -16.006 -7.204 4.186 1.00 50.97 182 PHE A CA 1
ATOM 1472 C C . PHE A 1 182 ? -16.959 -8.186 3.486 1.00 50.97 182 PHE A C 1
ATOM 1474 O O . PHE A 1 182 ? -16.856 -9.391 3.727 1.00 50.97 182 PHE A O 1
ATOM 1481 N N . PRO A 1 183 ? -17.893 -7.720 2.639 1.00 40.81 183 PRO A N 1
ATOM 1482 C CA . PRO A 1 183 ? -18.723 -8.625 1.860 1.00 40.81 183 PRO A CA 1
ATOM 1483 C C . PRO A 1 183 ? -17.833 -9.512 0.974 1.00 40.81 183 PRO A C 1
ATOM 1485 O O . PRO A 1 183 ? -17.000 -9.019 0.209 1.00 40.81 183 PRO A O 1
ATOM 1488 N N . GLY A 1 184 ? -17.993 -10.829 1.103 1.00 38.75 184 GLY A N 1
ATOM 1489 C CA . GLY A 1 184 ? -17.322 -11.831 0.282 1.00 38.75 18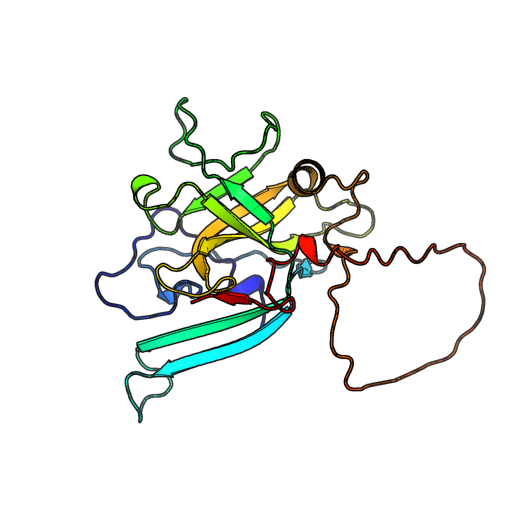4 GLY A CA 1
ATOM 1490 C C . GLY A 1 184 ? -18.337 -12.707 -0.440 1.00 38.75 184 GLY A C 1
ATOM 1491 O O . GLY A 1 184 ? -19.356 -13.093 0.133 1.00 38.75 184 GLY A O 1
ATOM 1492 N N . ASN A 1 185 ? -18.051 -13.042 -1.700 1.00 32.94 185 ASN A N 1
ATOM 1493 C CA . ASN A 1 185 ? -18.750 -14.113 -2.402 1.00 32.94 185 ASN A CA 1
ATOM 1494 C C . ASN A 1 185 ? -18.390 -15.442 -1.727 1.00 32.94 185 ASN A C 1
ATOM 1496 O O . ASN A 1 185 ? -17.338 -16.021 -1.989 1.00 32.94 185 ASN A O 1
ATOM 1500 N N . HIS A 1 186 ? -19.260 -15.925 -0.843 1.00 37.03 186 HIS A N 1
ATOM 1501 C CA . HIS A 1 186 ? -19.157 -17.268 -0.288 1.00 37.03 186 HIS A CA 1
ATOM 1502 C C . HIS A 1 186 ? -19.406 -18.306 -1.389 1.00 37.03 186 HIS A C 1
ATOM 1504 O O . HIS A 1 186 ? -20.544 -18.679 -1.662 1.00 37.03 186 HIS A O 1
ATOM 1510 N N . VAL A 1 187 ? -18.332 -18.821 -1.984 1.00 32.41 187 VAL A N 1
ATOM 1511 C CA . VAL A 1 187 ? -18.346 -20.141 -2.620 1.00 32.41 187 VAL A CA 1
ATOM 1512 C C . VAL A 1 187 ? -17.574 -21.100 -1.716 1.00 32.41 187 VAL A C 1
ATOM 1514 O O . VAL A 1 187 ? -16.356 -21.189 -1.777 1.00 32.41 187 VAL A O 1
ATOM 1517 N N . GLY A 1 188 ? -18.333 -21.781 -0.851 1.00 27.77 188 GLY A N 1
ATOM 1518 C CA . GLY A 1 188 ? -18.085 -23.145 -0.373 1.00 27.77 188 GLY A CA 1
ATOM 1519 C C . GLY A 1 188 ? -16.878 -23.411 0.535 1.00 27.77 188 GLY A C 1
ATOM 1520 O O . GLY A 1 188 ? -15.784 -23.675 0.059 1.00 27.77 188 GLY A O 1
ATOM 1521 N N . SER A 1 189 ? -17.130 -23.560 1.837 1.00 26.38 189 SER A N 1
ATOM 1522 C CA . SER A 1 189 ? -17.070 -24.892 2.463 1.00 26.38 189 SER A CA 1
ATOM 1523 C C . SER A 1 189 ? -17.748 -24.835 3.830 1.00 26.38 189 SER A C 1
ATOM 1525 O O . SER A 1 189 ? -17.219 -24.307 4.806 1.00 26.38 189 SER A O 1
ATOM 1527 N N . SER A 1 190 ? -18.976 -25.337 3.867 1.00 33.59 190 SER A N 1
ATOM 1528 C CA . SER A 1 190 ? -19.695 -25.669 5.085 1.00 33.59 190 SER A CA 1
ATOM 1529 C C . SER A 1 190 ? -19.001 -26.841 5.774 1.00 33.59 190 SER A C 1
ATOM 1531 O O . SER A 1 190 ? -18.996 -27.958 5.259 1.00 33.59 190 SER A O 1
ATOM 1533 N N . SER A 1 191 ? -18.503 -26.611 6.979 1.00 28.47 191 SER A N 1
ATOM 1534 C CA . SER A 1 191 ? -18.433 -27.655 7.993 1.00 28.47 191 SER A CA 1
ATOM 1535 C C . SER A 1 191 ? -19.121 -27.116 9.236 1.00 28.47 191 SER A C 1
ATOM 1537 O O . SER A 1 191 ? -18.496 -26.541 10.125 1.00 28.47 191 SER A O 1
ATOM 1539 N N . GLU A 1 192 ? -20.446 -27.256 9.239 1.00 34.44 192 GLU A N 1
ATOM 1540 C CA . GLU A 1 192 ? -21.241 -27.222 10.456 1.00 34.44 192 GLU A CA 1
ATOM 1541 C C . GLU A 1 192 ? -20.754 -28.346 11.374 1.00 34.44 192 GLU A C 1
ATOM 1543 O O . GLU A 1 192 ? -20.820 -29.526 11.031 1.00 34.44 192 GLU A O 1
ATOM 1548 N N . SER A 1 193 ? -20.293 -27.990 12.567 1.00 27.70 193 SER A N 1
ATOM 1549 C CA . SER A 1 193 ? -20.287 -28.917 13.691 1.00 27.70 193 SER A CA 1
ATOM 1550 C C . SER A 1 193 ? -21.116 -28.307 14.810 1.00 27.70 193 SER A C 1
ATOM 1552 O O . SER A 1 193 ? -20.663 -27.428 15.542 1.00 27.70 193 SER A O 1
ATOM 1554 N N . ASN A 1 194 ? -22.353 -28.789 14.904 1.00 28.52 194 ASN A N 1
ATOM 1555 C CA . ASN A 1 194 ? -23.271 -28.587 16.015 1.00 28.52 194 ASN A CA 1
ATOM 1556 C C . ASN A 1 194 ? -22.594 -28.855 17.365 1.00 28.52 194 ASN A C 1
ATOM 1558 O O . ASN A 1 194 ? -22.227 -29.998 17.633 1.00 28.52 194 ASN A O 1
ATOM 1562 N N . LYS A 1 195 ? -22.572 -27.858 18.256 1.00 28.67 195 LYS A N 1
ATOM 1563 C CA . LYS A 1 195 ? -22.850 -28.059 19.687 1.00 28.67 195 LYS A CA 1
ATOM 1564 C C . LYS A 1 195 ? -23.582 -26.845 20.254 1.00 28.67 195 LYS A C 1
ATOM 1566 O O . LYS A 1 195 ? -23.060 -25.736 20.280 1.00 28.67 195 LYS A O 1
ATOM 1571 N N . SER A 1 196 ? -24.808 -27.101 20.695 1.00 29.88 196 SER A N 1
ATOM 1572 C CA . SER A 1 196 ? -25.695 -26.175 21.385 1.00 29.88 196 SER A CA 1
ATOM 1573 C C . SER A 1 196 ? -25.292 -25.955 22.845 1.00 29.88 196 SER A C 1
ATOM 1575 O O . SER A 1 196 ? -24.837 -26.887 23.508 1.00 29.88 196 SER A O 1
ATOM 1577 N N . ASN A 1 197 ? -25.681 -24.776 23.334 1.00 29.41 197 ASN A N 1
ATOM 1578 C CA . ASN A 1 197 ? -25.897 -24.362 24.722 1.00 29.41 197 ASN A CA 1
ATOM 1579 C C . ASN A 1 197 ? -24.649 -24.028 25.549 1.00 29.41 197 ASN A C 1
ATOM 1581 O O . ASN A 1 197 ? -24.023 -24.909 26.127 1.00 29.41 197 ASN A O 1
ATOM 1585 N N . GLN A 1 198 ? -24.413 -22.729 25.756 1.00 30.36 198 GLN A N 1
ATOM 1586 C CA . GLN A 1 198 ? -24.735 -22.098 27.041 1.00 30.36 198 GLN A CA 1
ATOM 1587 C C . GLN A 1 198 ? -24.783 -20.566 26.934 1.00 30.36 198 GLN A C 1
ATOM 1589 O O . GLN A 1 198 ? -24.046 -19.944 26.178 1.00 30.36 198 GLN A O 1
ATOM 1594 N N . ASN A 1 199 ? -25.730 -20.013 27.688 1.00 31.91 199 ASN A N 1
ATOM 1595 C CA . ASN A 1 199 ? -26.150 -18.622 27.775 1.00 31.91 199 ASN A CA 1
ATOM 1596 C C . ASN A 1 199 ? -25.010 -17.601 27.892 1.00 31.91 199 ASN A C 1
ATOM 1598 O O . ASN A 1 199 ? -24.239 -17.607 28.848 1.00 31.91 199 ASN A O 1
ATOM 1602 N N . GLY A 1 200 ? -25.035 -16.643 26.978 1.00 26.31 200 GLY A N 1
ATOM 1603 C CA . GLY A 1 200 ? -24.421 -15.331 27.092 1.00 26.31 200 GLY A CA 1
ATOM 1604 C C . GLY A 1 200 ? -24.868 -14.549 25.869 1.00 26.31 200 GLY A C 1
ATOM 1605 O O . GLY A 1 200 ? -24.665 -15.027 24.756 1.00 26.31 200 GLY A O 1
ATOM 1606 N N . GLU A 1 201 ? -25.542 -13.416 26.055 1.00 29.11 201 GLU A N 1
ATOM 1607 C CA . GLU A 1 201 ? -25.941 -12.502 24.979 1.00 29.11 201 GLU A CA 1
ATOM 1608 C C . GLU A 1 201 ? -24.688 -11.970 24.260 1.00 29.11 201 GLU A C 1
ATOM 1610 O O . GLU A 1 201 ? -24.188 -10.879 24.521 1.00 29.11 201 GLU A O 1
ATOM 1615 N N . GLY A 1 202 ? -24.128 -12.782 23.367 1.00 24.39 202 GLY A N 1
ATOM 1616 C CA . GLY A 1 202 ? -23.122 -12.374 22.407 1.00 24.39 202 GLY A CA 1
ATOM 1617 C C . GLY A 1 202 ? -23.834 -11.621 21.302 1.00 24.39 202 GLY A C 1
ATOM 1618 O O . GLY A 1 202 ? -24.303 -12.227 20.343 1.00 24.39 202 GLY A O 1
ATOM 1619 N N . VAL A 1 203 ? -23.968 -10.309 21.465 1.00 26.30 203 VAL A N 1
ATOM 1620 C CA . VAL A 1 203 ? -24.493 -9.447 20.409 1.00 26.30 203 VAL A CA 1
ATOM 1621 C C . VAL A 1 203 ? -23.551 -9.555 19.203 1.00 26.30 203 VAL A C 1
ATOM 1623 O O . VAL A 1 203 ? -22.397 -9.123 19.256 1.00 26.30 203 VAL A O 1
ATOM 1626 N N . ASP A 1 204 ? -24.030 -10.19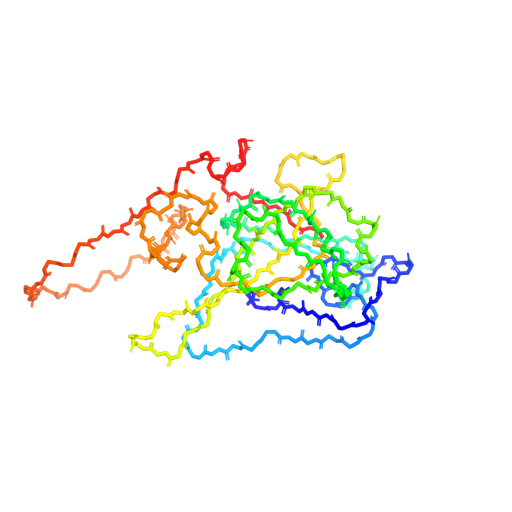0 18.132 1.00 28.75 204 ASP A N 1
ATOM 1627 C CA . ASP A 1 204 ? -23.340 -10.295 16.845 1.00 28.75 204 ASP A CA 1
ATOM 1628 C C . ASP A 1 204 ? -23.351 -8.918 16.171 1.00 28.75 204 ASP A C 1
ATOM 1630 O O . ASP A 1 204 ? -24.271 -8.547 15.444 1.00 28.75 204 ASP A O 1
ATOM 1634 N N . PHE A 1 205 ? -22.339 -8.107 16.473 1.00 30.38 205 PHE A N 1
ATOM 1635 C CA . PHE A 1 205 ? -22.131 -6.819 15.819 1.00 30.38 205 PHE A CA 1
ATOM 1636 C C . PHE A 1 205 ? -21.418 -7.024 14.478 1.00 30.38 205 PHE A C 1
ATOM 1638 O O . PHE A 1 205 ? -20.236 -6.714 14.329 1.00 30.38 205 PHE A O 1
ATOM 1645 N N . SER A 1 206 ? -22.132 -7.545 13.480 1.00 35.16 206 SER A N 1
ATOM 1646 C CA . SER A 1 206 ? -21.703 -7.440 12.086 1.00 35.16 206 SER A CA 1
ATOM 1647 C C . SER A 1 206 ? -22.089 -6.057 11.555 1.00 35.16 206 SER A C 1
ATOM 1649 O O . SER A 1 206 ? -23.211 -5.855 11.087 1.00 35.16 206 SER A O 1
ATOM 1651 N N . ILE A 1 207 ? -21.187 -5.078 11.641 1.00 39.62 207 ILE A N 1
ATOM 1652 C CA . ILE A 1 207 ? -21.403 -3.794 10.964 1.00 39.62 207 ILE A CA 1
ATOM 1653 C C . ILE A 1 207 ? -21.191 -4.021 9.466 1.00 39.62 207 ILE A C 1
ATOM 1655 O O . ILE A 1 207 ? -20.075 -4.299 9.025 1.00 39.62 207 ILE A O 1
ATOM 1659 N N . LYS A 1 208 ? -22.268 -3.902 8.683 1.00 39.69 208 LYS A N 1
ATOM 1660 C CA . LYS A 1 208 ? -22.166 -3.692 7.237 1.00 39.69 208 LYS A CA 1
ATOM 1661 C C . LYS A 1 208 ? -21.593 -2.295 7.026 1.00 39.69 208 LYS A C 1
ATOM 1663 O O . LYS A 1 208 ? -22.218 -1.317 7.428 1.00 39.69 208 LYS A O 1
ATOM 1668 N N . LEU A 1 209 ? -20.396 -2.214 6.450 1.00 44.12 209 LEU A N 1
ATOM 1669 C CA . LEU A 1 209 ? -19.854 -0.945 5.974 1.00 44.12 209 LEU A CA 1
ATOM 1670 C C . LEU A 1 209 ? -20.824 -0.364 4.942 1.00 44.12 209 LEU A C 1
ATOM 1672 O O . LEU A 1 209 ? -21.319 -1.096 4.085 1.00 44.12 209 LEU A O 1
ATOM 1676 N N . ASP A 1 210 ? -21.097 0.934 5.052 1.00 42.28 210 ASP A N 1
ATOM 1677 C CA . ASP A 1 210 ? -21.833 1.672 4.033 1.00 42.28 210 ASP A CA 1
ATOM 1678 C C . ASP A 1 210 ? -21.097 1.524 2.692 1.00 42.28 210 ASP A C 1
ATOM 1680 O O . ASP A 1 210 ? -19.887 1.745 2.608 1.00 42.28 210 ASP A O 1
ATOM 1684 N N . GLU A 1 211 ? -21.822 1.134 1.645 1.00 44.03 211 GLU A N 1
ATOM 1685 C CA . GLU A 1 211 ? -21.291 1.019 0.287 1.00 44.03 211 GLU A CA 1
ATOM 1686 C C . GLU A 1 211 ? -20.701 2.355 -0.210 1.00 44.03 211 GLU A C 1
ATOM 1688 O O . GLU A 1 211 ? -19.810 2.349 -1.053 1.00 44.03 211 GLU A O 1
ATOM 1693 N N . SER A 1 212 ? -21.109 3.488 0.380 1.00 40.81 212 SER A N 1
ATOM 1694 C CA . SER A 1 212 ? -20.550 4.826 0.130 1.00 40.81 212 SER A CA 1
ATOM 1695 C C . SER A 1 212 ? -19.130 5.053 0.692 1.00 40.81 212 SER A C 1
ATOM 1697 O O . SER A 1 212 ? -18.426 5.975 0.260 1.00 40.81 212 SER A O 1
ATOM 1699 N N . LEU A 1 213 ? -18.689 4.217 1.647 1.00 43.94 213 LEU A N 1
ATOM 1700 C CA . LEU A 1 213 ? -17.306 4.182 2.152 1.00 43.94 213 LEU A CA 1
ATOM 1701 C C . LEU A 1 213 ? -16.376 3.419 1.205 1.00 43.94 213 LEU A C 1
ATOM 1703 O O . LEU A 1 213 ? -15.158 3.600 1.247 1.00 43.94 213 LEU A O 1
ATOM 1707 N N . TYR A 1 214 ? -16.944 2.596 0.326 1.00 49.72 214 TYR A N 1
ATOM 1708 C CA . TYR A 1 214 ? -16.264 2.151 -0.876 1.00 49.72 214 TYR A CA 1
ATOM 1709 C C . TYR A 1 214 ? -16.371 3.273 -1.909 1.00 49.72 214 TYR A C 1
ATOM 1711 O O . TYR A 1 214 ? -17.289 4.091 -1.888 1.00 49.72 214 TYR A O 1
ATOM 1719 N N . LEU A 1 215 ? -15.382 3.393 -2.792 1.00 47.19 215 LEU A N 1
ATOM 1720 C CA . LEU A 1 215 ? -15.439 4.426 -3.824 1.00 47.19 215 LEU A CA 1
ATOM 1721 C C . LEU A 1 215 ? -16.735 4.253 -4.619 1.00 47.19 215 LEU A C 1
ATOM 1723 O O . LEU A 1 215 ? -17.020 3.151 -5.079 1.00 47.19 215 LEU A O 1
ATOM 1727 N N . GLU A 1 216 ? -17.478 5.337 -4.815 1.00 36.34 216 GLU A N 1
ATOM 1728 C CA . GLU A 1 216 ? -18.644 5.368 -5.693 1.00 36.34 216 GLU A CA 1
ATOM 1729 C C . GLU A 1 216 ? -18.267 4.765 -7.066 1.00 36.34 216 GLU A C 1
ATOM 1731 O O . GLU A 1 216 ? -17.361 5.257 -7.748 1.00 36.34 216 GLU A O 1
ATOM 1736 N N . GLY A 1 217 ? -18.887 3.630 -7.418 1.00 35.59 217 GLY A N 1
ATOM 1737 C CA . GLY A 1 217 ? -18.595 2.853 -8.634 1.00 35.59 217 GLY A CA 1
ATOM 1738 C C . GLY A 1 217 ? -17.539 1.738 -8.514 1.00 35.59 217 GLY A C 1
ATOM 1739 O O . GLY A 1 217 ? -17.250 1.083 -9.513 1.00 35.59 217 GLY A O 1
ATOM 1740 N N . SER A 1 218 ? -16.967 1.484 -7.332 1.00 40.31 218 SER A N 1
ATOM 1741 C CA . SER A 1 218 ? -16.052 0.363 -7.077 1.00 40.31 218 SER A CA 1
ATOM 1742 C C . SER A 1 218 ? -16.807 -0.781 -6.386 1.00 40.31 218 SER A C 1
ATOM 1744 O O . SER A 1 218 ? -17.385 -0.555 -5.325 1.00 40.31 218 SER A O 1
ATOM 1746 N N . PRO A 1 219 ? -16.807 -2.012 -6.933 1.00 42.84 219 PRO A N 1
ATOM 1747 C CA . PRO A 1 219 ? -17.558 -3.158 -6.398 1.00 42.84 219 PRO A CA 1
ATOM 1748 C C . PRO A 1 219 ? -16.933 -3.748 -5.115 1.00 42.84 219 PRO A C 1
ATOM 1750 O O . PRO A 1 219 ? -16.818 -4.959 -4.954 1.00 42.84 219 PRO A O 1
ATOM 1753 N N . GLY A 1 220 ? -16.441 -2.896 -4.216 1.00 60.31 220 GLY A N 1
ATOM 1754 C CA . GLY A 1 220 ? -15.681 -3.282 -3.030 1.00 60.31 220 GLY A CA 1
ATOM 1755 C C . GLY A 1 220 ? -14.234 -3.702 -3.307 1.00 60.31 220 GLY A C 1
ATOM 1756 O O . GLY A 1 220 ? -13.487 -3.916 -2.355 1.00 60.31 220 GLY A O 1
ATOM 1757 N N . SER A 1 221 ? -13.821 -3.792 -4.580 1.00 74.50 221 SER A N 1
ATOM 1758 C CA . SER A 1 221 ? -12.474 -4.189 -5.012 1.00 74.50 221 SER A CA 1
ATOM 1759 C C . SER A 1 221 ? -11.714 -3.050 -5.695 1.00 74.50 221 SER A C 1
ATOM 1761 O O . SER A 1 221 ? -12.259 -2.382 -6.578 1.00 74.50 221 SER A O 1
ATOM 1763 N N . PHE A 1 222 ? -10.433 -2.904 -5.371 1.00 86.38 222 PHE A N 1
ATOM 1764 C CA . PHE A 1 222 ? -9.515 -1.924 -5.950 1.00 86.38 222 PHE A CA 1
ATOM 1765 C C . PHE A 1 222 ? -8.216 -2.592 -6.418 1.00 86.38 222 PHE A C 1
ATOM 1767 O O . PHE A 1 222 ? -7.887 -3.707 -6.013 1.00 86.38 222 PHE A O 1
ATOM 1774 N N . MET A 1 223 ? -7.474 -1.904 -7.281 1.00 90.25 223 MET A N 1
ATOM 1775 C CA . MET A 1 223 ? -6.206 -2.351 -7.848 1.00 90.25 223 MET A CA 1
ATOM 1776 C C . MET A 1 223 ? -5.073 -1.428 -7.411 1.00 90.25 223 MET A C 1
ATOM 1778 O O . MET A 1 223 ? -5.210 -0.205 -7.451 1.00 90.25 223 MET A O 1
ATOM 1782 N N . VAL A 1 224 ? -3.937 -2.011 -7.044 1.00 91.56 224 VAL A N 1
ATOM 1783 C CA . VAL A 1 224 ? -2.709 -1.282 -6.715 1.00 91.56 224 VAL A CA 1
ATOM 1784 C C . VAL A 1 224 ? -1.590 -1.764 -7.629 1.00 91.56 224 VAL A C 1
ATOM 1786 O O . VAL A 1 224 ? -1.330 -2.964 -7.703 1.00 91.56 224 VAL A O 1
ATOM 1789 N N . TYR A 1 225 ? -0.946 -0.821 -8.312 1.00 91.31 225 TYR A N 1
ATOM 1790 C CA . TYR A 1 225 ? 0.156 -1.025 -9.263 1.00 91.31 225 TYR A CA 1
ATOM 1791 C C . TYR A 1 225 ? 1.490 -0.615 -8.663 1.00 91.31 225 TYR A C 1
ATOM 1793 O O . TYR A 1 225 ? 1.484 0.299 -7.817 1.00 91.31 225 TYR A O 1
#

Secondary structure (DSSP, 8-state):
--GGGG--EESS-B--SS--S-TTSGGGSBS-EE-PPP-TT-EE-EEEEEEEEEES-SS-TTS-EEEEEEEEEE--EEEEEE--SSS-SS-EE--S-TT--EEEEESS-GGGS-SEEEEEEEEE--SSTT----EEEEEEEEEPTTS-TTEEEEEEEEEEETHHHHHHHT-SS---GGGPPPP----S----------------------GGGS-TT--SEEEE-